Protein AF-A0A960XKV2-F1 (afdb_monomer)

Foldseek 3Di:
DDWDDFFQDKDFKDKDKDFDAAQKDFPDKDFDWAFDDKFDWPPDPDPDVVVVVVVVVVVLVVLQVQLVVLQVVLVVCLQVQVLVSSLVSLVSSLLSCPVPVVSNVVSVVVNLVSQLLVQLLVVLLVVCVVVPVPVVVVDPLSVVVVVCVVVVHTDHPVSSVVSLVVDDPVRNVVSSVVSSVVSVVVVVVDDDDDPPDDPDPRHTMITMIIDRIDPDGRDMGDMDTDIDGDPDPPVVVVVVVVVVVVVVVVVVVPPDDDDD

pLDDT: mean 77.57, std 14.48, range [43.38, 97.75]

Solvent-accessible surface area (backbone atoms only — not comparable to full-atom values): 14595 Å² total; per-residue (Å²): 116,48,79,53,81,63,42,90,52,67,46,65,67,46,72,47,81,45,66,38,54,73,62,45,40,83,73,49,74,51,68,70,55,44,82,74,47,75,49,72,63,51,74,85,66,70,96,42,68,62,63,50,51,53,49,52,51,51,50,53,53,50,34,44,52,52,15,51,52,26,37,53,50,14,54,52,24,41,77,71,12,36,44,65,62,16,51,54,27,21,50,50,14,29,67,46,18,75,89,39,69,71,62,20,50,52,30,45,51,55,42,48,53,52,49,28,52,53,36,36,54,53,51,51,54,54,48,37,57,73,70,45,55,71,74,35,72,75,37,75,76,53,56,62,43,54,62,25,60,82,64,72,49,62,57,40,66,67,57,56,47,56,57,57,68,72,43,53,75,68,55,46,58,51,44,48,54,50,18,46,51,51,45,53,54,51,58,73,66,52,83,78,83,74,81,85,72,82,84,68,82,89,52,30,22,40,38,35,30,38,37,69,69,42,75,63,58,56,47,83,41,37,42,37,72,42,69,42,71,59,75,71,76,51,70,68,57,56,49,51,52,52,51,52,53,48,51,53,53,50,51,63,72,66,51,80,76,83,81,129

Sequence (260 aa):
DLHGPRLDLPLQQITWKVYLDPKWELADWSGTMQLQDQGAAVQVQQVDVQAYLDNEQSQLRSKSAVARQNFEFGNSLILKGDVQNARRFLQNAYQLSQHDDAFNEDARVQLKNLKTEQALIGLNVNRGLAQGGQAVAQQPAQVELQQVIDNNANYTREQARAINESLSAEDQASLGRLAERIVEQQDAAVANPTAIRATIPEQGRVLTFTRSLQVDKMSDLSITLEATAVSASSWGMRFATVIALFIVALAFTLLPRPRD

Secondary structure (DSSP, 8-state):
-EEPPP-SS-EEEEEEEEEE-TTEEEEEEEESSEEEEE----------HHHHHHHHHHHHHHHHHHHHHHHHHHHHHHHTT-HHHHHHHHHHHHHHTTT-HHHHHHHHHHHHHHHHHHHHHHHHHHHHHHT-TTTGGG-HHHHHHHHHHHTT----HHHHHHHHHTS-HHHHHHHHHHHHHHHHHHHHHS-------------SEEEEEEEEEE-STT---EEEEEEEE-----HHHHHHHHHHHHHHHHHHHHSPPP--

Nearest PDB structures (foldseek):
  9dm1-assembly1_S  TM=3.375E-01  e=2.034E-01  Mycolicibacterium smegmatis MC2 155
  8tn1-assembly1_B  TM=2.976E-01  e=1.046E+00  synthetic construct
  8ugj-assembly1_4C  TM=3.047E-01  e=4.183E+00  Sus scrofa
  4u0u-assembly1_A  TM=3.129E-01  e=8.909E+00  Homo sapiens

Structure (mmCIF, N/CA/C/O backbone):
data_AF-A0A960XKV2-F1
#
_entry.id   AF-A0A960XKV2-F1
#
loop_
_atom_site.group_PDB
_atom_site.id
_atom_site.type_symbol
_atom_site.label_atom_id
_atom_site.label_alt_id
_atom_site.label_comp_id
_atom_site.label_asym_id
_atom_site.label_entity_id
_atom_site.label_seq_id
_atom_site.pdbx_PDB_ins_code
_atom_site.Cartn_x
_atom_site.Cartn_y
_atom_site.Cartn_z
_atom_site.occupancy
_atom_site.B_iso_or_equiv
_atom_site.auth_seq_id
_atom_site.auth_comp_id
_atom_site.auth_asym_id
_atom_site.auth_atom_id
_atom_site.pdbx_PDB_model_num
ATOM 1 N N . ASP A 1 1 ? 15.384 -19.820 -23.490 1.00 80.75 1 ASP A N 1
ATOM 2 C CA . ASP A 1 1 ? 14.114 -20.079 -22.785 1.00 80.75 1 ASP A CA 1
ATOM 3 C C . ASP A 1 1 ? 14.001 -19.242 -21.529 1.00 80.75 1 ASP A C 1
ATOM 5 O O . ASP A 1 1 ? 14.979 -19.081 -20.806 1.00 80.75 1 ASP A O 1
ATOM 9 N N . LEU A 1 2 ? 12.824 -18.663 -21.315 1.00 85.19 2 LEU A N 1
ATOM 10 C CA . LEU A 1 2 ? 12.466 -17.840 -20.167 1.00 85.19 2 LEU A CA 1
ATOM 11 C C . LEU A 1 2 ? 11.365 -18.561 -19.393 1.00 85.19 2 LEU A C 1
ATOM 13 O O . LEU A 1 2 ? 10.332 -18.905 -19.968 1.00 85.19 2 LEU A O 1
ATOM 17 N N . HIS A 1 3 ? 11.581 -18.766 -18.095 1.00 86.81 3 HIS A N 1
ATOM 18 C CA . HIS A 1 3 ? 10.645 -19.461 -17.214 1.00 86.81 3 HIS A CA 1
ATOM 19 C C . HIS A 1 3 ? 10.120 -18.524 -16.135 1.00 86.81 3 HIS A C 1
ATOM 21 O O . HIS A 1 3 ? 10.864 -17.738 -15.550 1.00 86.81 3 HIS A O 1
ATOM 27 N N . GLY A 1 4 ? 8.824 -18.627 -15.877 1.00 81.81 4 GLY A N 1
ATOM 28 C CA . GLY A 1 4 ? 8.121 -17.836 -14.887 1.00 81.81 4 GLY A CA 1
ATOM 29 C C . GLY A 1 4 ? 7.963 -18.567 -13.563 1.00 81.81 4 GLY A C 1
ATOM 30 O O . GLY A 1 4 ? 8.178 -19.779 -13.482 1.00 81.81 4 GLY A O 1
ATOM 31 N N . PRO A 1 5 ? 7.537 -17.847 -12.519 1.00 79.19 5 PRO A N 1
ATOM 32 C CA . PRO A 1 5 ? 7.202 -18.465 -11.248 1.00 79.19 5 PRO A CA 1
ATOM 33 C C . PRO A 1 5 ? 5.969 -19.367 -11.387 1.00 79.19 5 PRO A C 1
ATOM 35 O O . PRO A 1 5 ? 4.982 -19.002 -12.029 1.00 79.19 5 PRO A O 1
ATOM 38 N N . ARG A 1 6 ? 6.008 -20.527 -10.725 1.00 81.50 6 ARG A N 1
ATOM 39 C CA . ARG A 1 6 ? 4.836 -21.387 -10.515 1.00 81.50 6 ARG A CA 1
ATOM 40 C C . ARG A 1 6 ? 4.052 -20.858 -9.320 1.00 81.50 6 ARG A C 1
ATOM 42 O O . ARG A 1 6 ? 4.622 -20.685 -8.245 1.00 81.50 6 ARG A O 1
ATOM 49 N N . LEU A 1 7 ? 2.764 -20.590 -9.513 1.00 77.06 7 LEU A N 1
ATOM 50 C CA . LEU A 1 7 ? 1.894 -20.020 -8.485 1.00 77.06 7 LEU A CA 1
ATOM 51 C C . LEU A 1 7 ? 0.722 -20.965 -8.200 1.00 77.06 7 LEU A C 1
ATOM 53 O O . LEU A 1 7 ? 0.114 -21.509 -9.121 1.00 77.06 7 LEU A O 1
ATOM 57 N N . ASP A 1 8 ? 0.387 -21.138 -6.922 1.00 78.25 8 ASP A N 1
ATOM 58 C CA . ASP A 1 8 ? -0.711 -21.999 -6.448 1.00 78.25 8 ASP A CA 1
ATOM 59 C C . ASP A 1 8 ? -2.082 -21.281 -6.463 1.00 78.25 8 ASP A C 1
ATOM 61 O O . ASP A 1 8 ? -2.952 -21.479 -5.614 1.00 78.25 8 ASP A O 1
ATOM 65 N N . LEU A 1 9 ? -2.272 -20.367 -7.418 1.00 78.50 9 LEU A N 1
ATOM 66 C CA . LEU A 1 9 ? -3.458 -19.520 -7.546 1.00 78.50 9 LEU A CA 1
ATOM 67 C C . LEU A 1 9 ? -3.810 -19.356 -9.032 1.00 78.50 9 LEU A C 1
ATOM 69 O O . LEU A 1 9 ? -2.892 -19.219 -9.843 1.00 78.50 9 LEU A O 1
ATOM 73 N N . PRO A 1 10 ? -5.106 -19.338 -9.406 1.00 75.62 10 PRO A N 1
ATOM 74 C CA . PRO A 1 10 ? -5.509 -19.024 -10.772 1.00 75.62 10 PRO A CA 1
ATOM 75 C C . PRO A 1 10 ? -5.144 -17.573 -11.095 1.00 75.62 10 PRO A C 1
ATOM 77 O O . PRO A 1 10 ? -5.390 -16.664 -10.299 1.00 75.62 10 PRO A O 1
ATOM 80 N N . LEU A 1 11 ? -4.562 -17.352 -12.270 1.00 78.75 11 LEU A N 1
ATOM 81 C CA . LEU A 1 11 ? -4.057 -16.048 -12.691 1.00 78.75 11 LEU A CA 1
ATOM 82 C C . LEU A 1 11 ? -4.892 -15.510 -13.849 1.00 78.75 11 LEU A C 1
ATOM 84 O O . LEU A 1 11 ? -5.258 -16.239 -14.771 1.00 78.75 11 LEU A O 1
ATOM 88 N N . GLN A 1 12 ? -5.156 -14.210 -13.822 1.00 78.69 12 GLN A N 1
ATOM 89 C CA . GLN A 1 12 ? -5.834 -13.488 -14.895 1.00 78.69 12 GLN A CA 1
ATOM 90 C C . GLN A 1 12 ? -4.923 -12.370 -15.396 1.00 78.69 12 GLN A C 1
ATOM 92 O O . GLN A 1 12 ? -4.136 -11.828 -14.622 1.00 78.69 12 GLN A O 1
ATOM 97 N N . GLN A 1 13 ? -5.044 -12.028 -16.681 1.00 78.31 13 GLN A N 1
ATOM 98 C CA . GLN A 1 13 ? -4.354 -10.882 -17.293 1.00 78.31 13 GLN A CA 1
ATOM 99 C C . GLN A 1 13 ? -2.827 -10.903 -17.093 1.00 78.31 13 GLN A C 1
ATOM 101 O O . GLN A 1 13 ? -2.201 -9.902 -16.738 1.00 78.31 13 GLN A O 1
ATOM 106 N N . ILE A 1 14 ? -2.205 -12.058 -17.327 1.00 81.81 14 ILE A N 1
ATOM 107 C CA . ILE A 1 14 ? -0.754 -12.203 -17.206 1.00 81.81 14 ILE A CA 1
ATOM 108 C C . ILE A 1 14 ? -0.097 -11.415 -18.340 1.00 81.81 14 ILE A C 1
ATOM 110 O O . ILE A 1 14 ? -0.442 -11.614 -19.504 1.00 81.81 14 ILE A O 1
ATOM 114 N N . THR A 1 15 ? 0.858 -10.549 -17.995 1.00 84.31 15 THR A N 1
ATOM 115 C CA . THR A 1 15 ? 1.641 -9.757 -18.954 1.00 84.31 15 THR A CA 1
ATOM 116 C C . THR A 1 15 ? 3.124 -9.892 -18.655 1.00 84.31 15 THR A C 1
ATOM 118 O O . THR A 1 15 ? 3.552 -9.637 -17.529 1.00 84.31 15 THR A O 1
ATOM 121 N N . TRP A 1 16 ? 3.912 -10.277 -19.656 1.00 85.44 16 TRP A N 1
ATOM 122 C CA . TRP A 1 16 ? 5.369 -10.308 -19.600 1.00 85.44 16 TRP A CA 1
ATOM 123 C C . TRP A 1 16 ? 5.942 -9.304 -20.588 1.00 85.44 16 TRP A C 1
ATOM 125 O O . TRP A 1 16 ? 5.563 -9.279 -21.757 1.00 85.44 16 TRP A O 1
ATOM 135 N N . LYS A 1 17 ? 6.882 -8.492 -20.110 1.00 82.88 17 LYS A N 1
ATOM 136 C CA . LYS A 1 17 ? 7.666 -7.579 -20.938 1.00 82.88 17 LYS A CA 1
ATOM 137 C C . LYS A 1 17 ? 9.073 -8.137 -21.049 1.00 82.88 17 LYS A C 1
ATOM 139 O O . LYS A 1 17 ? 9.773 -8.236 -20.043 1.00 82.88 17 LYS A O 1
ATOM 144 N N . VAL A 1 18 ? 9.461 -8.527 -22.256 1.00 83.50 18 VAL A N 1
ATOM 145 C CA . VAL A 1 18 ? 10.814 -9.001 -22.550 1.00 83.50 18 VAL A CA 1
ATOM 146 C C . VAL A 1 18 ? 11.544 -7.922 -23.333 1.00 83.50 18 VAL A C 1
ATOM 148 O O . VAL A 1 18 ? 11.035 -7.430 -24.335 1.00 83.50 18 VAL A O 1
ATOM 151 N N . TYR A 1 19 ? 12.738 -7.566 -22.875 1.00 79.38 19 TYR A N 1
ATOM 152 C CA . TYR A 1 19 ? 13.580 -6.561 -23.511 1.00 79.38 19 TYR A CA 1
ATOM 153 C C . TYR A 1 19 ? 14.633 -7.262 -24.372 1.00 79.38 19 TYR A C 1
ATOM 155 O O . TYR A 1 19 ? 15.429 -8.051 -23.861 1.00 79.38 19 TYR A O 1
ATOM 163 N N . LEU A 1 20 ? 14.609 -7.008 -25.681 1.00 80.31 20 LEU A N 1
ATOM 164 C CA . LEU A 1 20 ? 15.553 -7.558 -26.650 1.00 80.31 20 LEU A CA 1
ATOM 165 C C . LEU A 1 20 ? 16.533 -6.470 -27.103 1.00 80.31 20 LEU A C 1
ATOM 167 O O . LEU A 1 20 ? 16.120 -5.404 -27.551 1.00 80.31 20 LEU A O 1
ATOM 171 N N . ASP A 1 21 ? 17.835 -6.735 -27.013 1.00 76.38 21 ASP A N 1
ATOM 172 C CA . ASP A 1 21 ? 18.873 -5.795 -27.460 1.00 76.38 21 ASP A CA 1
ATOM 173 C C . ASP A 1 21 ? 18.682 -5.441 -28.957 1.00 76.38 21 ASP A C 1
ATOM 175 O O . ASP A 1 21 ? 18.426 -6.348 -29.753 1.00 76.38 21 ASP A O 1
ATOM 179 N N . PRO A 1 22 ? 18.819 -4.159 -29.366 1.00 72.81 22 PRO A N 1
ATOM 180 C CA . PRO A 1 22 ? 18.588 -3.714 -30.745 1.00 72.81 22 PRO A CA 1
ATOM 181 C C . PRO A 1 22 ? 19.390 -4.445 -31.829 1.00 72.81 22 PRO A C 1
ATOM 183 O O . PRO A 1 22 ? 19.030 -4.370 -33.001 1.00 72.81 22 PRO A O 1
ATOM 186 N N . LYS A 1 23 ? 20.490 -5.123 -31.475 1.00 76.94 23 LYS A N 1
ATOM 187 C CA . LYS A 1 23 ? 21.270 -5.934 -32.425 1.00 76.94 23 LYS A CA 1
ATOM 188 C C . LYS A 1 23 ? 20.569 -7.232 -32.843 1.00 76.94 23 LYS A C 1
ATOM 190 O O . LYS A 1 23 ? 21.033 -7.890 -33.773 1.00 76.94 23 LYS A O 1
ATOM 195 N N . TRP A 1 24 ? 19.483 -7.598 -32.168 1.00 80.81 24 TRP A N 1
ATOM 196 C CA . TRP A 1 24 ? 18.706 -8.802 -32.420 1.00 80.81 24 TRP A CA 1
ATOM 197 C C . TRP A 1 24 ? 17.274 -8.457 -32.829 1.00 80.81 24 TRP A C 1
ATOM 199 O O . TRP A 1 24 ? 16.648 -7.547 -32.288 1.00 80.81 24 TRP A O 1
ATOM 209 N N . GLU A 1 25 ? 16.737 -9.236 -33.756 1.00 82.44 25 GLU A N 1
ATOM 210 C CA . GLU A 1 25 ? 15.338 -9.213 -34.157 1.00 82.44 25 GLU A CA 1
ATOM 211 C C . GLU A 1 25 ? 14.693 -10.559 -33.831 1.00 82.44 25 GLU A C 1
ATOM 213 O O . GLU A 1 25 ? 15.330 -11.607 -33.951 1.00 82.44 25 GLU A O 1
ATOM 218 N N . LEU A 1 26 ? 13.440 -10.523 -33.371 1.00 85.12 26 LEU A N 1
ATOM 219 C CA . LEU A 1 26 ? 12.672 -11.729 -33.085 1.00 85.12 26 LEU A CA 1
ATOM 220 C C . LEU A 1 26 ? 12.350 -12.436 -34.406 1.00 85.12 26 LEU A C 1
ATOM 222 O O . LEU A 1 26 ? 11.642 -11.872 -35.237 1.00 85.12 26 LEU A O 1
ATOM 226 N N . ALA A 1 27 ? 12.856 -13.654 -34.572 1.00 85.81 27 ALA A N 1
ATOM 227 C CA . ALA A 1 27 ? 12.576 -14.498 -35.726 1.00 85.81 27 ALA A CA 1
ATOM 228 C C . ALA A 1 27 ? 11.344 -15.373 -35.480 1.00 85.81 27 ALA A C 1
ATOM 230 O O . ALA A 1 27 ? 10.437 -15.395 -36.309 1.00 85.81 27 ALA A O 1
ATOM 231 N N . ASP A 1 28 ? 11.295 -16.043 -34.327 1.00 86.19 28 ASP A N 1
ATOM 232 C CA . ASP A 1 28 ? 10.165 -16.883 -33.934 1.00 86.19 28 ASP A CA 1
ATOM 233 C C . ASP A 1 28 ? 9.990 -16.923 -32.408 1.00 86.19 28 ASP A C 1
ATOM 235 O O . ASP A 1 28 ? 10.892 -16.565 -31.639 1.00 86.19 28 ASP A O 1
ATOM 239 N N . TRP A 1 29 ? 8.809 -17.341 -31.956 1.00 88.06 29 TRP A N 1
ATOM 240 C CA . TRP A 1 29 ? 8.517 -17.564 -30.546 1.00 88.06 29 TRP A CA 1
ATOM 241 C C . TRP A 1 29 ? 7.637 -18.801 -30.344 1.00 88.06 29 TRP A C 1
ATOM 243 O O . TRP A 1 29 ? 6.748 -19.106 -31.133 1.00 88.06 29 TRP A O 1
ATOM 253 N N . SER A 1 30 ? 7.838 -19.491 -29.224 1.00 86.06 30 SER A N 1
ATOM 254 C CA . SER A 1 30 ? 6.962 -20.582 -28.789 1.00 86.06 30 SER A CA 1
ATOM 255 C C . SER A 1 30 ? 6.785 -20.580 -27.270 1.00 86.06 30 SER A C 1
ATOM 257 O O . SER A 1 30 ? 7.490 -19.871 -26.549 1.00 86.06 30 SER A O 1
ATOM 259 N N . GLY A 1 31 ? 5.803 -21.327 -26.762 1.00 86.50 31 GLY A N 1
ATOM 260 C CA . GLY A 1 31 ? 5.540 -21.440 -25.326 1.00 86.50 31 GLY A CA 1
ATOM 261 C C . GLY A 1 31 ? 4.076 -21.222 -24.963 1.00 86.50 31 GLY A C 1
ATOM 262 O O . GLY A 1 31 ? 3.173 -21.504 -25.748 1.00 86.50 31 GLY A O 1
ATOM 263 N N . THR A 1 32 ? 3.836 -20.750 -23.740 1.00 84.12 32 THR A N 1
ATOM 264 C CA . THR A 1 32 ? 2.495 -20.718 -23.133 1.00 84.12 32 THR A CA 1
ATOM 265 C C . THR A 1 32 ? 1.846 -19.331 -23.095 1.00 84.12 32 THR A C 1
ATOM 267 O O . THR A 1 32 ? 0.784 -19.166 -22.488 1.00 84.12 32 THR A O 1
ATOM 270 N N . MET A 1 33 ? 2.456 -18.334 -23.741 1.00 85.31 33 MET A N 1
ATOM 271 C CA . MET A 1 33 ? 1.972 -16.949 -23.823 1.00 85.31 33 MET A CA 1
ATOM 272 C C . MET A 1 33 ? 1.934 -16.461 -25.266 1.00 85.31 33 MET A C 1
ATOM 274 O O . MET A 1 33 ? 2.709 -16.934 -26.081 1.00 85.31 33 MET A O 1
ATOM 278 N N . GLN A 1 34 ? 1.052 -15.511 -25.577 1.00 85.81 34 GLN A N 1
ATOM 279 C CA . GLN A 1 34 ? 0.885 -14.974 -26.928 1.00 85.81 34 GLN A CA 1
ATOM 280 C C . GLN A 1 34 ? 1.573 -13.619 -27.066 1.00 85.81 34 GLN A C 1
ATOM 282 O O . GLN A 1 34 ? 1.457 -12.777 -26.179 1.00 85.81 34 GLN A O 1
ATOM 287 N N . LEU A 1 35 ? 2.265 -13.388 -28.181 1.00 85.69 35 LEU A N 1
ATOM 288 C CA . LEU A 1 35 ? 2.839 -12.079 -28.488 1.00 85.69 35 LEU A CA 1
ATOM 289 C C . LEU A 1 35 ? 1.728 -11.102 -28.895 1.00 85.69 35 LEU A C 1
ATOM 291 O O . LEU A 1 35 ? 1.036 -11.330 -29.884 1.00 85.69 35 LEU A O 1
ATOM 295 N N . GLN A 1 36 ? 1.568 -10.018 -28.138 1.00 82.88 36 GLN A N 1
ATOM 296 C CA . GLN A 1 36 ? 0.544 -9.003 -28.388 1.00 82.88 36 GLN A CA 1
ATOM 297 C C . GLN A 1 36 ? 1.102 -7.777 -29.108 1.00 82.88 36 GLN A C 1
ATOM 299 O O . GLN A 1 36 ? 0.443 -7.240 -29.994 1.00 82.88 36 GLN A O 1
ATOM 304 N N . ASP A 1 37 ? 2.292 -7.323 -28.716 1.00 76.56 37 ASP A N 1
ATOM 305 C CA . ASP A 1 37 ? 2.896 -6.119 -29.278 1.00 76.56 37 ASP A CA 1
ATOM 306 C C . ASP A 1 37 ? 4.416 -6.256 -29.376 1.00 76.56 37 ASP A C 1
ATOM 308 O O . ASP A 1 37 ? 5.074 -6.811 -28.487 1.00 76.56 37 ASP A O 1
ATOM 312 N N . GLN A 1 38 ? 4.961 -5.722 -30.464 1.00 71.44 38 GLN A N 1
ATOM 313 C CA . GLN A 1 38 ? 6.388 -5.548 -30.661 1.00 71.44 38 GLN A CA 1
ATOM 314 C C . GLN A 1 38 ? 6.668 -4.048 -30.720 1.00 71.44 38 GLN A C 1
ATOM 316 O O . GLN A 1 38 ? 6.562 -3.426 -31.779 1.00 71.44 38 GLN A O 1
ATOM 321 N N . GLY A 1 39 ? 7.065 -3.474 -29.586 1.00 62.56 39 GLY A N 1
ATOM 322 C CA . GLY A 1 39 ? 7.392 -2.057 -29.501 1.00 62.56 39 GLY A CA 1
ATOM 323 C C . GLY A 1 39 ? 8.486 -1.666 -30.498 1.00 62.56 39 GLY A C 1
ATOM 324 O O . GLY A 1 39 ? 9.308 -2.492 -30.914 1.00 62.56 39 GLY A O 1
ATOM 325 N N . ALA A 1 40 ? 8.510 -0.391 -30.889 1.00 57.91 40 ALA A N 1
ATOM 326 C CA . ALA A 1 40 ? 9.633 0.161 -31.637 1.00 57.91 40 ALA A CA 1
ATOM 327 C C . ALA A 1 40 ? 10.918 0.024 -30.805 1.00 57.91 40 ALA A C 1
ATOM 329 O O . ALA A 1 40 ? 10.890 0.158 -29.580 1.00 57.91 40 ALA A O 1
ATOM 330 N N . ALA A 1 41 ? 12.047 -0.253 -31.462 1.00 55.75 41 ALA A N 1
ATOM 331 C CA . ALA A 1 41 ? 13.337 -0.241 -30.788 1.00 55.75 41 ALA A CA 1
ATOM 332 C C . ALA A 1 41 ? 13.584 1.172 -30.241 1.00 55.75 41 ALA A C 1
ATOM 334 O O . ALA A 1 41 ? 13.789 2.113 -31.010 1.00 55.75 41 ALA A O 1
ATOM 335 N N . VAL A 1 42 ? 13.544 1.329 -28.917 1.00 54.38 42 VAL A N 1
ATOM 336 C CA . VAL A 1 42 ? 13.979 2.568 -28.276 1.00 54.38 42 VAL A CA 1
ATOM 337 C C . VAL A 1 42 ? 15.485 2.627 -28.494 1.00 54.38 42 VAL A C 1
ATOM 339 O O . VAL A 1 42 ? 16.222 1.761 -28.015 1.00 54.38 42 VAL A O 1
ATOM 342 N N . GLN A 1 43 ? 15.941 3.584 -29.309 1.00 50.38 43 GLN A N 1
ATOM 343 C CA . GLN A 1 43 ? 17.370 3.781 -29.512 1.00 50.38 43 GLN A CA 1
ATOM 344 C C . GLN A 1 43 ? 18.024 4.012 -28.156 1.00 50.38 43 GLN A C 1
ATOM 346 O O . GLN A 1 43 ? 17.538 4.806 -27.354 1.00 50.38 43 GLN A O 1
ATOM 351 N N . VAL A 1 44 ? 19.124 3.294 -27.933 1.00 46.44 44 VAL A N 1
ATOM 352 C CA . VAL A 1 44 ? 19.966 3.397 -26.745 1.00 46.44 44 VAL A CA 1
ATOM 353 C C . VAL A 1 44 ? 20.491 4.828 -26.655 1.00 46.44 44 VAL A C 1
ATOM 355 O O . VAL A 1 44 ? 21.552 5.156 -27.178 1.00 46.44 44 VAL A O 1
ATOM 358 N N . GLN A 1 45 ? 19.743 5.697 -25.986 1.00 48.00 45 GLN A N 1
ATOM 359 C CA . GLN A 1 45 ? 20.372 6.731 -25.191 1.00 48.00 45 GLN A CA 1
ATOM 360 C C . GLN A 1 45 ? 21.031 5.970 -24.046 1.00 48.00 45 GLN A C 1
ATOM 362 O O . GLN A 1 45 ? 20.460 5.013 -23.517 1.00 48.00 45 GLN A O 1
ATOM 367 N N . GLN A 1 46 ? 22.293 6.289 -23.772 1.00 53.00 46 GLN A N 1
ATOM 368 C CA . GLN A 1 46 ? 23.055 5.697 -22.676 1.00 53.00 46 GLN A CA 1
ATOM 369 C C . GLN A 1 46 ? 22.185 5.625 -21.418 1.00 53.00 46 GLN A C 1
ATOM 371 O O . GLN A 1 46 ? 21.258 6.419 -21.299 1.00 53.00 46 GLN A O 1
ATOM 376 N N . VAL A 1 47 ? 22.462 4.688 -20.502 1.00 57.53 47 VAL A N 1
ATOM 377 C CA . VAL A 1 47 ? 21.818 4.678 -19.177 1.00 57.53 47 VAL A CA 1
ATOM 378 C C . VAL A 1 47 ? 22.054 6.044 -18.545 1.00 57.53 47 VAL A C 1
ATOM 380 O O . VAL A 1 47 ? 23.103 6.302 -17.961 1.00 57.53 47 VAL A O 1
ATOM 383 N N . ASP A 1 48 ? 21.106 6.940 -18.768 1.00 68.94 48 ASP A N 1
ATOM 384 C CA . ASP A 1 48 ? 21.174 8.309 -18.335 1.00 68.94 48 ASP A CA 1
ATOM 385 C C . ASP A 1 48 ? 20.646 8.277 -16.918 1.00 68.94 48 ASP A C 1
ATOM 387 O O . ASP A 1 48 ? 19.490 7.919 -16.664 1.00 68.94 48 ASP A O 1
ATOM 391 N N . VAL A 1 49 ? 21.538 8.585 -15.982 1.00 72.19 49 VAL A N 1
ATOM 392 C CA . VAL A 1 49 ? 21.196 8.686 -14.567 1.00 72.19 49 VAL A CA 1
ATOM 393 C C . VAL A 1 49 ? 19.999 9.620 -14.405 1.00 72.19 49 VAL A C 1
ATOM 395 O O . VAL A 1 49 ? 19.131 9.340 -13.584 1.00 72.19 49 VAL A O 1
ATOM 398 N N . GLN A 1 50 ? 19.887 10.662 -15.235 1.00 78.69 50 GLN A N 1
ATOM 399 C CA . GLN A 1 50 ? 18.750 11.569 -15.208 1.00 78.69 50 GLN A CA 1
ATOM 400 C C . GLN A 1 50 ? 17.446 10.875 -15.618 1.00 78.69 50 GLN A C 1
ATOM 402 O O . GLN A 1 50 ? 16.471 10.944 -14.876 1.00 78.69 50 GLN A O 1
ATOM 407 N N . ALA A 1 51 ? 17.434 10.130 -16.727 1.00 75.00 51 ALA A N 1
ATOM 408 C CA . ALA A 1 51 ? 16.255 9.376 -17.159 1.00 75.00 51 ALA A CA 1
ATOM 409 C C . ALA A 1 51 ? 15.819 8.324 -16.121 1.00 75.00 51 ALA A C 1
ATOM 411 O O . ALA A 1 51 ? 14.623 8.108 -15.912 1.00 75.00 51 ALA A O 1
ATOM 412 N N . TYR A 1 52 ? 16.778 7.692 -15.436 1.00 73.81 52 TYR A N 1
ATOM 413 C CA . TYR A 1 52 ? 16.493 6.789 -14.321 1.00 73.81 52 TYR A CA 1
ATOM 414 C C . TYR A 1 52 ? 15.848 7.524 -13.138 1.00 73.81 52 TYR A C 1
ATOM 416 O O . TYR A 1 52 ? 14.812 7.085 -12.639 1.00 73.81 52 TYR A O 1
ATOM 424 N N . LEU A 1 53 ? 16.430 8.646 -12.706 1.00 83.31 53 LEU A N 1
ATOM 425 C CA . LEU A 1 53 ? 15.908 9.447 -11.596 1.00 83.31 53 LEU A CA 1
ATOM 426 C C . LEU A 1 53 ? 14.513 9.999 -11.904 1.00 83.31 53 LEU A C 1
ATOM 428 O O . LEU A 1 53 ? 13.640 9.967 -11.038 1.00 83.31 53 LEU A O 1
ATOM 432 N N . ASP A 1 5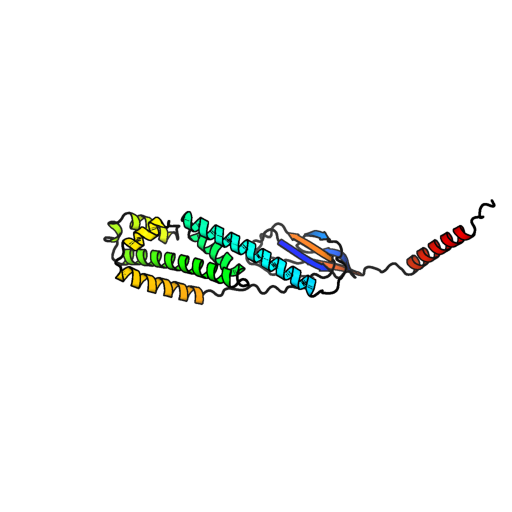4 ? 14.277 10.444 -13.137 1.00 84.75 54 ASP A N 1
ATOM 433 C CA . ASP A 1 54 ? 12.980 10.951 -13.582 1.00 84.75 54 ASP A CA 1
ATOM 434 C C . ASP A 1 54 ? 11.918 9.841 -13.579 1.00 84.75 54 ASP A C 1
ATOM 436 O O . ASP A 1 54 ? 10.784 10.056 -13.129 1.00 84.75 54 ASP A O 1
ATOM 440 N N . ASN A 1 55 ? 12.287 8.635 -14.032 1.00 81.75 55 ASN A N 1
ATOM 441 C CA . ASN A 1 55 ? 11.420 7.461 -13.982 1.00 81.75 55 ASN A CA 1
ATOM 442 C C . ASN A 1 55 ? 11.100 7.082 -12.530 1.00 81.75 55 ASN A C 1
ATOM 444 O O . ASN A 1 55 ? 9.921 6.989 -12.180 1.00 81.75 55 ASN A O 1
ATOM 448 N N . GLU A 1 56 ? 12.106 6.960 -11.664 1.00 84.25 56 GLU A N 1
ATOM 449 C CA . GLU A 1 56 ? 11.897 6.642 -10.250 1.00 84.25 56 GLU A CA 1
ATOM 450 C C . GLU A 1 56 ? 10.991 7.688 -9.590 1.00 84.25 56 GLU A C 1
ATOM 452 O O . GLU A 1 56 ? 9.991 7.348 -8.959 1.00 84.25 56 GLU A O 1
ATOM 457 N N . GLN A 1 57 ? 11.239 8.976 -9.833 1.00 87.44 57 GLN A N 1
ATOM 458 C CA . GLN A 1 57 ? 10.393 10.045 -9.313 1.00 87.44 57 GLN A CA 1
ATOM 459 C C . GLN A 1 57 ? 8.952 9.947 -9.837 1.00 87.44 57 GLN A C 1
ATOM 461 O O . GLN A 1 57 ? 8.001 10.192 -9.091 1.00 87.44 57 GLN A O 1
ATOM 466 N N . SER A 1 58 ? 8.753 9.574 -11.105 1.00 87.81 58 SER A N 1
ATOM 467 C CA . SER A 1 58 ? 7.417 9.336 -11.661 1.00 87.81 58 SER A CA 1
ATOM 468 C C . SER A 1 58 ? 6.700 8.167 -10.972 1.00 87.81 58 SER A C 1
ATOM 470 O O . SER A 1 58 ? 5.516 8.286 -10.642 1.00 87.81 58 SER A O 1
ATOM 472 N N . GLN A 1 59 ? 7.419 7.086 -10.663 1.00 87.06 59 GLN A N 1
ATOM 473 C CA . GLN A 1 59 ? 6.879 5.934 -9.946 1.00 87.06 59 GLN A CA 1
ATOM 474 C C . GLN A 1 59 ? 6.529 6.283 -8.500 1.00 87.06 59 GLN A C 1
ATOM 476 O O . GLN A 1 59 ? 5.443 5.932 -8.039 1.00 87.06 59 GLN A O 1
ATOM 481 N N . LEU A 1 60 ? 7.395 7.015 -7.796 1.00 89.06 60 LEU A N 1
ATOM 482 C CA . LEU A 1 60 ? 7.121 7.491 -6.438 1.00 89.06 60 LEU A CA 1
ATOM 483 C C . LEU A 1 60 ? 5.889 8.404 -6.409 1.00 89.06 60 LEU A C 1
ATOM 485 O O . LEU A 1 60 ? 5.019 8.229 -5.556 1.00 89.06 60 LEU A O 1
ATOM 489 N N . ARG A 1 61 ? 5.744 9.309 -7.388 1.00 90.75 61 ARG A N 1
ATOM 490 C CA . ARG A 1 61 ? 4.536 10.141 -7.536 1.00 90.75 61 ARG A CA 1
ATOM 491 C C . ARG A 1 61 ? 3.278 9.297 -7.738 1.00 90.75 61 ARG A C 1
ATOM 493 O O . ARG A 1 61 ? 2.261 9.570 -7.100 1.00 90.75 61 ARG A O 1
ATOM 500 N N . SER A 1 62 ? 3.345 8.271 -8.587 1.00 91.00 62 SER A N 1
ATOM 501 C CA . SER A 1 62 ? 2.231 7.341 -8.808 1.00 91.00 62 SER A CA 1
ATOM 502 C C . SER A 1 62 ? 1.865 6.585 -7.526 1.00 91.00 62 SER A C 1
ATOM 504 O O . SER A 1 62 ? 0.696 6.577 -7.138 1.00 91.00 62 SER A O 1
ATOM 506 N N . LYS A 1 63 ? 2.855 6.042 -6.803 1.00 90.19 63 LYS A N 1
ATOM 507 C CA . LYS A 1 63 ? 2.641 5.381 -5.505 1.00 90.19 63 LYS A CA 1
ATOM 508 C C . LYS A 1 63 ? 2.000 6.323 -4.493 1.00 90.19 63 LYS A C 1
ATOM 510 O O . LYS A 1 63 ? 1.008 5.942 -3.881 1.00 90.19 63 LYS A O 1
ATOM 515 N N . SER A 1 64 ? 2.496 7.556 -4.362 1.00 93.38 64 SER A N 1
ATOM 516 C CA . SER A 1 64 ? 1.894 8.563 -3.479 1.00 93.38 64 SER A CA 1
ATOM 517 C C . SER A 1 64 ? 0.443 8.868 -3.856 1.00 93.38 64 SER A C 1
ATOM 519 O O . SER A 1 64 ? -0.394 9.006 -2.970 1.00 93.38 64 SER A O 1
ATOM 521 N N . ALA A 1 65 ? 0.115 8.962 -5.148 1.00 95.06 65 ALA A N 1
ATOM 522 C CA . ALA A 1 65 ? -1.258 9.206 -5.588 1.00 95.06 65 ALA A CA 1
ATOM 523 C C . ALA A 1 65 ? -2.197 8.053 -5.193 1.00 95.06 65 ALA A C 1
ATOM 525 O O . ALA A 1 65 ? -3.252 8.293 -4.607 1.00 95.06 65 ALA A O 1
ATOM 526 N N . VAL A 1 66 ? -1.782 6.806 -5.437 1.00 94.81 66 VAL A N 1
ATOM 527 C CA . VAL A 1 66 ? -2.5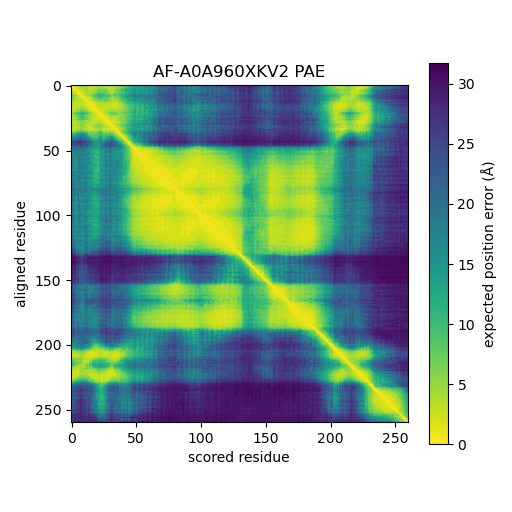50 5.613 -5.044 1.00 94.81 66 VAL A CA 1
ATOM 528 C C . VAL A 1 66 ? -2.651 5.497 -3.519 1.00 94.81 66 VAL A C 1
ATOM 530 O O . VAL A 1 66 ? -3.706 5.152 -2.991 1.00 94.81 66 VAL A O 1
ATOM 533 N N . ALA A 1 67 ? -1.585 5.822 -2.785 1.00 96.00 67 ALA A N 1
ATOM 534 C CA . ALA A 1 67 ? -1.580 5.797 -1.327 1.00 96.00 67 ALA A CA 1
ATOM 535 C C . ALA A 1 67 ? -2.578 6.809 -0.736 1.00 96.00 67 ALA A C 1
ATOM 537 O O . ALA A 1 67 ? -3.365 6.442 0.136 1.00 96.00 67 ALA A O 1
ATOM 538 N N . ARG A 1 68 ? -2.617 8.045 -1.257 1.00 97.25 68 ARG A N 1
ATOM 539 C CA . ARG A 1 68 ? -3.606 9.066 -0.859 1.00 97.25 68 ARG A CA 1
ATOM 540 C C . ARG A 1 68 ? -5.031 8.633 -1.168 1.00 97.25 68 ARG A C 1
ATOM 542 O O . ARG A 1 68 ? -5.887 8.710 -0.295 1.00 97.25 68 ARG A O 1
ATOM 549 N N . GLN A 1 69 ? -5.265 8.092 -2.361 1.00 97.06 69 GLN A N 1
ATOM 550 C CA . GLN A 1 69 ? -6.575 7.568 -2.739 1.00 97.06 69 GLN A CA 1
ATOM 551 C C . GLN A 1 69 ? -7.041 6.457 -1.783 1.00 97.06 69 GLN A C 1
ATOM 553 O O . GLN A 1 69 ? -8.176 6.475 -1.313 1.00 97.06 69 GLN A O 1
ATOM 558 N N . ASN A 1 70 ? -6.165 5.504 -1.457 1.00 96.62 70 ASN A N 1
ATOM 559 C CA . ASN A 1 70 ? -6.470 4.446 -0.495 1.00 96.62 70 ASN A CA 1
ATOM 560 C C . ASN A 1 70 ? -6.748 5.009 0.906 1.00 96.62 70 ASN A C 1
ATOM 562 O O . ASN A 1 70 ? -7.670 4.551 1.576 1.00 96.62 70 ASN A O 1
ATOM 566 N N . PHE A 1 71 ? -5.990 6.013 1.345 1.00 97.69 71 PHE A N 1
ATOM 567 C CA . PHE A 1 71 ? -6.205 6.663 2.634 1.00 97.69 71 PHE A CA 1
ATOM 568 C C . PHE A 1 71 ? -7.571 7.359 2.706 1.00 97.69 71 PHE A C 1
ATOM 570 O O . PHE A 1 71 ? -8.334 7.137 3.647 1.00 97.69 71 PHE A O 1
ATOM 577 N N . GLU A 1 72 ? -7.925 8.133 1.680 1.00 97.75 72 GLU A N 1
ATOM 578 C CA . GLU A 1 72 ? -9.228 8.796 1.566 1.00 97.75 72 GLU A CA 1
ATOM 579 C C . GLU A 1 72 ? -10.380 7.789 1.504 1.00 97.75 72 GLU A C 1
ATOM 581 O O . GLU A 1 72 ? -11.363 7.927 2.238 1.00 97.75 72 GLU A O 1
ATOM 586 N N . PHE A 1 73 ? -10.252 6.734 0.690 1.00 97.19 73 PHE A N 1
ATOM 587 C CA . PHE A 1 73 ? -11.252 5.670 0.637 1.00 97.19 73 PHE A CA 1
ATOM 588 C C . PHE A 1 73 ? -11.406 4.981 1.986 1.00 97.19 73 PHE A C 1
ATOM 590 O O . PHE A 1 73 ? -12.536 4.817 2.447 1.00 97.19 73 PHE A O 1
ATOM 597 N N . GLY A 1 74 ? -10.297 4.649 2.649 1.00 95.94 74 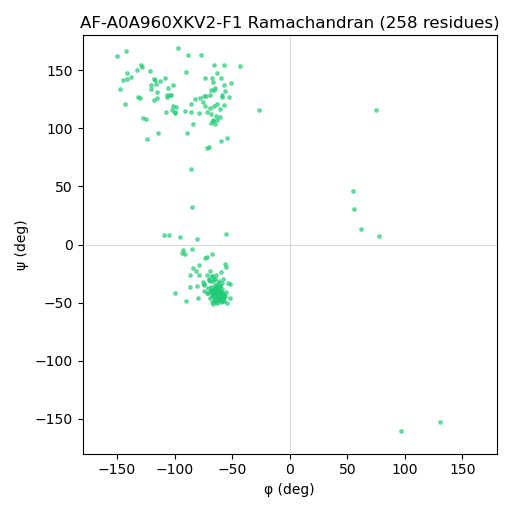GLY A N 1
ATOM 598 C CA . GLY A 1 74 ? -10.294 4.083 3.992 1.00 95.94 74 GLY A CA 1
AT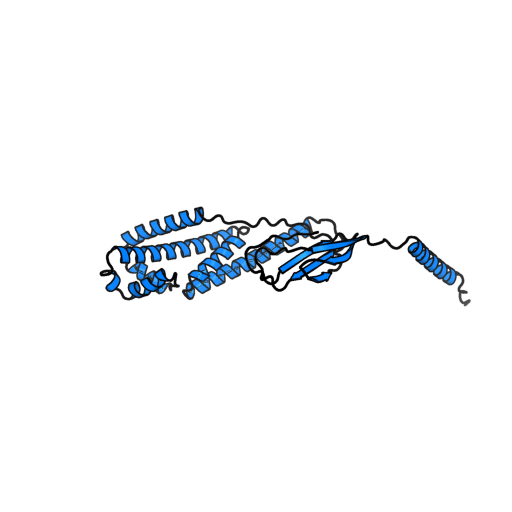OM 599 C C . GLY A 1 74 ? -11.066 4.957 4.978 1.00 95.94 74 GLY A C 1
ATOM 600 O O . GLY A 1 74 ? -11.996 4.480 5.625 1.00 95.94 74 GLY A O 1
ATOM 601 N N . ASN A 1 75 ? -10.776 6.258 5.014 1.00 95.56 75 ASN A N 1
ATOM 602 C CA . ASN A 1 75 ? -11.489 7.208 5.868 1.00 95.56 75 ASN A CA 1
ATOM 603 C C . ASN A 1 75 ? -12.982 7.309 5.527 1.00 95.56 75 ASN A C 1
ATOM 605 O O . ASN A 1 75 ? -13.820 7.358 6.429 1.00 95.56 75 ASN A O 1
ATOM 609 N N . SER A 1 76 ? -13.339 7.280 4.241 1.00 95.81 76 SER A N 1
ATOM 610 C CA . SER A 1 76 ? -14.741 7.282 3.810 1.00 95.81 76 SER A CA 1
ATOM 611 C C . SER A 1 76 ? -15.492 6.019 4.246 1.00 95.81 76 SER A C 1
ATOM 613 O O . SER A 1 76 ? -16.670 6.087 4.588 1.00 95.81 76 SER A O 1
ATOM 615 N N . LEU A 1 77 ? -14.813 4.869 4.263 1.00 94.00 77 LEU A N 1
ATOM 616 C CA . LEU A 1 77 ? -15.380 3.596 4.695 1.00 94.00 77 LEU A CA 1
ATOM 617 C C . LEU A 1 77 ? -15.596 3.581 6.208 1.00 94.00 77 LEU A C 1
ATOM 619 O O . LEU A 1 77 ? -16.650 3.131 6.646 1.00 94.00 77 LEU A O 1
ATOM 623 N N . ILE A 1 78 ? -14.688 4.175 6.992 1.00 91.44 78 ILE A N 1
ATOM 624 C CA . ILE A 1 78 ? -14.898 4.373 8.437 1.00 91.44 78 ILE A CA 1
ATOM 625 C C . ILE A 1 78 ? -16.190 5.163 8.689 1.00 91.44 78 ILE A C 1
ATOM 627 O O . ILE A 1 78 ? -16.977 4.788 9.552 1.00 91.44 78 ILE A O 1
ATOM 631 N N . LEU A 1 79 ? -16.440 6.233 7.925 1.00 90.56 79 LEU A N 1
ATOM 632 C CA . LEU A 1 79 ? -17.668 7.031 8.062 1.00 90.56 79 LEU A CA 1
ATOM 633 C C . LEU A 1 79 ? -18.935 6.242 7.707 1.00 90.56 79 LEU A C 1
ATOM 635 O O . LEU A 1 79 ? -19.995 6.505 8.264 1.00 90.56 79 LEU A O 1
ATOM 639 N N . LYS A 1 80 ? -18.827 5.272 6.796 1.00 90.06 80 LYS A N 1
ATOM 640 C CA . LYS A 1 80 ? -19.928 4.384 6.394 1.00 90.06 80 LYS A CA 1
ATOM 641 C C . LYS A 1 80 ? -20.098 3.175 7.323 1.00 90.06 80 LYS A C 1
ATOM 643 O O . LYS A 1 80 ? -21.007 2.382 7.104 1.00 90.06 80 LYS A O 1
ATOM 648 N N . GLY A 1 81 ? -19.220 3.011 8.313 1.00 87.00 81 GLY A N 1
ATOM 649 C CA . GLY A 1 81 ? -19.172 1.842 9.190 1.00 87.00 81 GLY A CA 1
ATOM 650 C C . GLY A 1 81 ? -18.519 0.605 8.567 1.00 87.00 81 GLY A C 1
ATOM 651 O O . GLY A 1 81 ? -18.523 -0.449 9.186 1.00 87.00 81 GLY A O 1
ATOM 652 N N . ASP A 1 82 ? -17.922 0.697 7.373 1.00 87.94 82 ASP A N 1
ATOM 653 C CA . ASP A 1 82 ? -17.229 -0.424 6.720 1.00 87.94 82 ASP A CA 1
ATOM 654 C C . ASP A 1 82 ? -15.766 -0.537 7.180 1.00 87.94 82 ASP A C 1
ATOM 656 O O . ASP A 1 82 ? -14.803 -0.310 6.439 1.00 87.94 82 ASP A O 1
ATOM 660 N N . VAL A 1 83 ? -15.606 -0.843 8.464 1.00 86.31 83 VAL A N 1
ATOM 661 C CA . VAL A 1 83 ? -14.322 -0.831 9.175 1.00 86.31 83 VAL A CA 1
ATOM 662 C C . VAL A 1 83 ? -13.365 -1.914 8.648 1.00 86.31 83 VAL A C 1
ATOM 664 O O . VAL A 1 83 ? -12.146 -1.716 8.630 1.00 86.31 83 VAL A O 1
ATOM 667 N N . GLN A 1 84 ? -13.885 -3.049 8.170 1.00 84.88 84 GLN A N 1
ATOM 668 C CA . GLN A 1 84 ? -13.060 -4.141 7.636 1.00 84.88 84 GLN A CA 1
ATOM 669 C C . GLN A 1 84 ? -12.359 -3.746 6.338 1.00 84.88 84 GLN A C 1
ATOM 671 O O . GLN A 1 84 ? -11.140 -3.916 6.206 1.00 84.88 84 GLN A O 1
ATOM 676 N N . ASN A 1 85 ? -13.109 -3.192 5.381 1.00 88.69 85 ASN A N 1
ATOM 677 C CA . ASN A 1 85 ? -12.510 -2.712 4.144 1.00 88.69 85 ASN A CA 1
ATOM 678 C C . ASN A 1 85 ? -11.642 -1.482 4.416 1.00 88.69 85 ASN A C 1
ATOM 680 O O . ASN A 1 85 ? -10.529 -1.413 3.889 1.00 88.69 85 ASN A O 1
ATOM 684 N N . ALA A 1 86 ? -12.067 -0.580 5.310 1.00 93.19 86 ALA A N 1
ATOM 685 C CA . ALA A 1 86 ? -11.262 0.571 5.712 1.00 93.19 86 ALA A CA 1
ATOM 686 C C . ALA A 1 86 ? -9.850 0.175 6.164 1.00 93.19 86 ALA A C 1
ATOM 688 O O . ALA A 1 86 ? -8.870 0.760 5.703 1.00 93.19 86 ALA A O 1
ATOM 689 N N . ARG A 1 87 ? -9.731 -0.865 7.002 1.00 91.12 87 ARG A N 1
ATOM 690 C CA . ARG A 1 87 ? -8.433 -1.371 7.473 1.00 91.12 87 ARG A CA 1
ATOM 691 C C . ARG A 1 87 ? -7.528 -1.799 6.321 1.00 91.12 87 ARG A C 1
ATOM 693 O O . ARG A 1 87 ? -6.348 -1.464 6.329 1.00 91.12 87 ARG A O 1
ATOM 700 N N . ARG A 1 88 ? -8.064 -2.516 5.328 1.00 91.38 88 ARG A N 1
ATOM 701 C CA . ARG A 1 88 ? -7.295 -2.970 4.154 1.00 91.38 88 ARG A CA 1
ATOM 702 C C . ARG A 1 88 ? -6.781 -1.790 3.334 1.00 91.38 88 ARG A C 1
ATOM 704 O O . ARG A 1 88 ? -5.610 -1.761 2.970 1.00 91.38 88 ARG A O 1
ATOM 711 N N . PHE A 1 89 ? -7.642 -0.809 3.076 1.00 95.00 89 PHE A N 1
ATOM 712 C CA . PHE A 1 89 ? -7.271 0.394 2.333 1.00 95.00 89 PHE A CA 1
ATOM 713 C C . PHE A 1 89 ? -6.211 1.220 3.073 1.00 95.00 89 PHE A C 1
ATOM 715 O O . PHE A 1 89 ? -5.199 1.580 2.478 1.00 95.00 89 PHE A O 1
ATOM 722 N N . LEU A 1 90 ? -6.367 1.435 4.381 1.00 95.50 90 LEU A N 1
ATOM 723 C 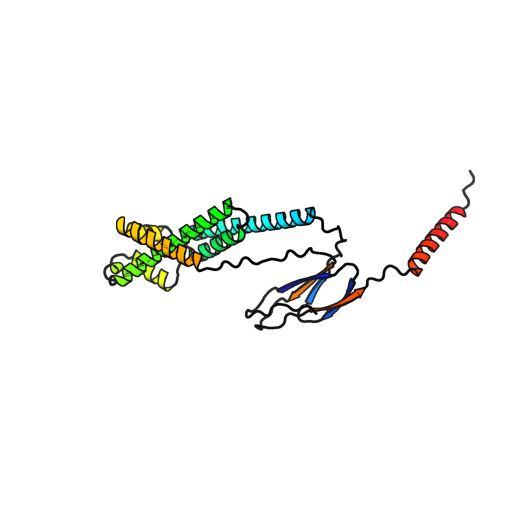CA . LEU A 1 90 ? -5.368 2.136 5.194 1.00 95.50 90 LEU A CA 1
ATOM 724 C C . LEU A 1 90 ? -4.041 1.371 5.292 1.00 95.50 90 LEU A C 1
ATOM 726 O O . LEU A 1 90 ? -2.978 1.983 5.248 1.00 95.50 90 LEU A O 1
ATOM 730 N N . GLN A 1 91 ? -4.079 0.038 5.354 1.00 93.19 91 GLN A N 1
ATOM 731 C CA . GLN A 1 91 ? -2.873 -0.789 5.303 1.00 93.19 91 GLN A CA 1
ATOM 732 C C . GLN A 1 91 ? -2.144 -0.648 3.961 1.00 93.19 91 GLN A C 1
ATOM 734 O O . GLN A 1 91 ? -0.929 -0.462 3.952 1.00 93.19 91 GLN A O 1
ATOM 739 N N . ASN A 1 92 ? -2.869 -0.668 2.840 1.00 93.31 92 ASN A N 1
ATOM 740 C CA . ASN A 1 92 ? -2.283 -0.411 1.523 1.00 93.31 92 ASN A CA 1
ATOM 741 C C . ASN A 1 92 ? -1.702 1.006 1.430 1.00 93.31 92 ASN A C 1
ATOM 743 O O . ASN A 1 92 ? -0.614 1.182 0.888 1.00 93.31 92 ASN A O 1
ATOM 747 N N . ALA A 1 93 ? -2.398 2.011 1.973 1.00 95.31 93 ALA A N 1
ATOM 748 C CA . ALA A 1 93 ? -1.901 3.383 2.024 1.00 95.31 93 ALA A CA 1
ATOM 749 C C . ALA A 1 93 ? -0.572 3.472 2.788 1.00 95.31 93 ALA A C 1
ATOM 751 O O . ALA A 1 93 ? 0.385 4.016 2.248 1.00 95.31 93 ALA A O 1
ATOM 752 N N . TYR A 1 94 ? -0.493 2.868 3.979 1.00 93.62 94 TYR A N 1
ATOM 753 C CA . TYR A 1 94 ? 0.727 2.790 4.788 1.00 93.62 94 TYR A CA 1
ATOM 754 C C . TYR A 1 94 ? 1.874 2.065 4.065 1.00 93.62 94 TYR A C 1
ATOM 756 O O . TYR A 1 94 ? 3.011 2.530 4.062 1.00 93.62 94 TYR A O 1
ATOM 764 N N . GLN A 1 95 ? 1.595 0.945 3.398 1.00 90.94 95 GLN A N 1
ATOM 765 C CA . GLN A 1 95 ? 2.623 0.195 2.670 1.00 90.94 95 GLN A CA 1
ATOM 766 C C . GLN A 1 95 ? 3.146 0.946 1.437 1.00 90.94 95 GLN A C 1
ATOM 768 O O . GLN A 1 95 ? 4.335 0.857 1.129 1.00 90.94 95 GLN A O 1
ATOM 773 N N . LEU A 1 96 ? 2.279 1.677 0.730 1.00 91.50 96 LEU A N 1
ATOM 774 C CA . LEU A 1 96 ? 2.636 2.436 -0.472 1.00 91.50 96 LEU A CA 1
ATOM 775 C C . LEU A 1 96 ? 3.323 3.771 -0.171 1.00 91.50 96 LEU A C 1
ATOM 777 O O . LEU A 1 96 ? 3.939 4.327 -1.077 1.00 91.50 96 LEU A O 1
ATOM 781 N N . SER A 1 97 ? 3.210 4.286 1.054 1.00 93.69 97 SER A N 1
ATOM 782 C CA . SER A 1 97 ? 3.739 5.592 1.450 1.00 93.69 97 SER A CA 1
ATOM 783 C C . SER A 1 97 ? 5.113 5.561 2.110 1.00 93.69 97 SER A C 1
ATOM 785 O O . SER A 1 97 ? 5.573 6.603 2.545 1.00 93.69 97 SER A O 1
ATOM 787 N N . GLN A 1 98 ? 5.796 4.414 2.168 1.00 89.38 98 GLN A N 1
ATOM 788 C CA . GLN A 1 98 ? 7.091 4.269 2.860 1.00 89.38 98 GLN A CA 1
ATOM 789 C C . GLN A 1 98 ? 8.198 5.236 2.394 1.00 89.38 98 GLN A C 1
ATOM 791 O O . GLN A 1 98 ? 9.202 5.376 3.079 1.00 89.38 98 GLN A O 1
ATOM 796 N N . HIS A 1 99 ? 8.052 5.870 1.228 1.00 88.56 99 HIS A N 1
ATOM 797 C CA . HIS A 1 99 ? 8.986 6.871 0.699 1.00 88.56 99 HIS A CA 1
ATOM 798 C C . HIS A 1 99 ? 8.635 8.325 1.062 1.00 88.56 99 HIS A C 1
ATOM 800 O O . HIS A 1 99 ? 9.370 9.231 0.680 1.00 88.56 99 HIS A O 1
ATOM 806 N N . ASP A 1 100 ? 7.501 8.564 1.718 1.00 92.50 100 ASP A N 1
ATOM 807 C CA . ASP A 1 100 ? 6.999 9.880 2.125 1.00 92.50 100 ASP A CA 1
ATOM 808 C C . ASP A 1 100 ? 6.762 9.856 3.639 1.00 92.50 100 ASP A C 1
ATOM 810 O O . ASP A 1 100 ? 5.687 9.469 4.090 1.00 92.50 100 ASP A O 1
ATOM 814 N N . ASP A 1 101 ? 7.780 10.224 4.422 1.00 92.06 101 ASP A N 1
ATOM 815 C CA . ASP A 1 101 ? 7.783 10.066 5.884 1.00 92.06 101 ASP A CA 1
ATOM 816 C C . ASP A 1 101 ? 6.580 10.734 6.566 1.00 92.06 101 ASP A C 1
ATOM 818 O O . ASP A 1 101 ? 5.977 10.160 7.473 1.00 92.06 101 ASP A O 1
ATOM 822 N N . ALA A 1 102 ? 6.197 11.932 6.110 1.00 94.50 102 ALA A N 1
ATOM 823 C CA . ALA A 1 102 ? 5.087 12.678 6.693 1.00 94.50 102 ALA A CA 1
ATOM 824 C C . ALA A 1 102 ? 3.754 11.958 6.449 1.00 94.50 102 ALA A C 1
ATOM 826 O O . ALA A 1 102 ? 3.006 11.679 7.385 1.00 94.50 102 ALA A O 1
ATOM 827 N N . PHE A 1 103 ? 3.480 11.593 5.194 1.00 96.31 103 PHE A N 1
ATOM 828 C CA . PHE A 1 103 ? 2.248 10.884 4.863 1.00 96.31 103 PHE A CA 1
ATOM 829 C C . PHE A 1 103 ? 2.245 9.439 5.395 1.00 96.31 103 PHE A C 1
ATOM 831 O O . PHE A 1 103 ? 1.188 8.890 5.717 1.00 96.31 103 PHE A O 1
ATOM 838 N N . ASN A 1 104 ? 3.414 8.803 5.505 1.00 94.69 104 ASN A N 1
ATOM 839 C CA . ASN A 1 104 ? 3.550 7.485 6.110 1.00 94.69 104 ASN A CA 1
ATOM 840 C C . ASN A 1 104 ? 3.164 7.499 7.583 1.00 94.69 104 ASN A C 1
ATOM 842 O O . ASN A 1 104 ? 2.415 6.620 8.009 1.00 94.69 104 ASN A O 1
ATOM 846 N N . GLU A 1 105 ? 3.616 8.506 8.328 1.00 95.00 105 GLU A N 1
ATOM 847 C CA . GLU A 1 105 ? 3.276 8.656 9.737 1.00 95.00 105 GLU A CA 1
ATOM 848 C C . GLU A 1 105 ? 1.774 8.898 9.928 1.00 95.00 105 GLU A C 1
ATOM 850 O O . GLU A 1 105 ? 1.151 8.221 10.748 1.00 95.00 105 GLU A O 1
ATOM 855 N N . ASP A 1 106 ? 1.156 9.745 9.102 1.00 96.19 106 ASP A N 1
ATOM 856 C CA . ASP A 1 106 ? -0.298 9.954 9.123 1.00 96.19 106 ASP A CA 1
ATOM 857 C C . ASP A 1 106 ? -1.066 8.648 8.850 1.00 96.19 106 ASP A C 1
ATOM 859 O O . ASP A 1 106 ? -1.987 8.277 9.589 1.00 96.19 106 ASP A O 1
ATOM 863 N N . ALA A 1 107 ? -0.669 7.905 7.811 1.00 95.56 107 ALA A N 1
ATOM 864 C CA . ALA A 1 107 ? -1.275 6.622 7.465 1.00 95.56 107 ALA A CA 1
ATOM 865 C C . ALA A 1 107 ? -1.099 5.585 8.585 1.00 95.56 107 ALA A C 1
ATOM 867 O O . ALA A 1 107 ? -2.042 4.855 8.912 1.00 95.56 107 ALA A O 1
ATOM 868 N N . ARG A 1 108 ? 0.085 5.541 9.205 1.00 94.50 108 ARG A N 1
ATOM 869 C CA . ARG A 1 108 ? 0.407 4.654 10.327 1.00 94.50 108 ARG A CA 1
ATOM 870 C C . ARG A 1 108 ? -0.447 4.979 11.546 1.00 94.50 108 ARG A C 1
ATOM 872 O O . ARG A 1 108 ? -1.028 4.066 12.131 1.00 94.50 108 ARG A O 1
ATOM 879 N N . VAL A 1 109 ? -0.553 6.254 11.917 1.00 95.25 109 VAL A N 1
ATOM 880 C CA . VAL A 1 109 ? -1.367 6.713 13.051 1.00 95.25 109 VAL A CA 1
ATOM 881 C C . VAL A 1 109 ? -2.840 6.395 12.811 1.00 95.25 109 VAL A C 1
ATOM 883 O O . VAL A 1 109 ? -3.484 5.805 13.678 1.00 95.25 109 VAL A O 1
ATOM 886 N N . GLN A 1 110 ? -3.372 6.696 11.624 1.00 95.44 110 GLN A N 1
ATOM 887 C CA . GLN A 1 110 ? -4.769 6.412 11.293 1.00 95.44 110 GLN A CA 1
ATOM 888 C C . GLN A 1 110 ? -5.079 4.908 11.327 1.00 95.44 110 GLN A C 1
ATOM 890 O O . GLN A 1 110 ? -6.119 4.500 11.851 1.00 95.44 110 GLN A O 1
ATOM 895 N N . LEU A 1 111 ? -4.174 4.076 10.803 1.00 94.38 111 LEU A N 1
ATOM 896 C CA . LEU A 1 111 ? -4.302 2.621 10.849 1.00 94.38 111 LEU A CA 1
ATOM 897 C C . LEU A 1 111 ? -4.201 2.085 12.283 1.00 94.38 111 LEU A C 1
ATOM 899 O O . LEU A 1 111 ? -5.005 1.231 12.659 1.00 94.38 111 LEU A O 1
ATOM 903 N N . LYS A 1 112 ? -3.251 2.586 13.088 1.00 93.75 112 LYS A N 1
ATOM 904 C CA . LYS A 1 112 ? -3.100 2.209 14.503 1.00 93.75 112 LYS A CA 1
ATOM 905 C C . LYS A 1 112 ? -4.372 2.539 15.276 1.00 93.75 112 LYS A C 1
ATOM 907 O O . LYS A 1 112 ? -4.912 1.658 15.934 1.00 93.75 112 LYS A O 1
ATOM 912 N N . ASN A 1 113 ? -4.891 3.758 15.136 1.00 92.62 113 ASN A N 1
ATOM 913 C CA . ASN A 1 113 ? -6.116 4.192 15.810 1.00 92.62 113 ASN A CA 1
ATOM 914 C C . ASN A 1 113 ? -7.301 3.278 15.473 1.00 92.62 113 ASN A C 1
ATOM 916 O O . ASN A 1 113 ? -7.999 2.824 16.377 1.00 92.62 113 ASN A O 1
ATOM 920 N N . LEU A 1 114 ? -7.476 2.939 14.190 1.00 91.88 114 LEU A N 1
ATOM 921 C CA . LEU A 1 114 ? -8.528 2.023 13.749 1.00 91.88 114 LEU A CA 1
ATOM 922 C C . LEU A 1 114 ? -8.380 0.627 14.372 1.00 91.88 114 LEU A C 1
ATOM 924 O O . LEU A 1 114 ? -9.356 0.052 14.848 1.00 91.88 114 LEU A O 1
ATOM 928 N N . LYS A 1 115 ? -7.165 0.068 14.373 1.00 91.00 115 LYS A N 1
ATOM 929 C CA . LYS A 1 115 ? -6.887 -1.250 14.966 1.00 91.00 115 LYS A CA 1
ATOM 930 C C . LYS A 1 115 ? -7.120 -1.255 16.476 1.00 91.00 115 LYS A C 1
ATOM 932 O O . LYS A 1 115 ? -7.694 -2.210 16.991 1.00 91.00 115 LYS A O 1
ATOM 937 N N . THR A 1 116 ? -6.707 -0.201 17.177 1.00 90.56 116 THR A N 1
ATOM 938 C CA . THR A 1 116 ? -6.923 -0.063 18.623 1.00 90.56 116 THR A CA 1
ATOM 939 C C . THR A 1 116 ? -8.412 0.016 18.948 1.00 90.56 116 THR A C 1
ATOM 941 O O . THR A 1 116 ? -8.864 -0.655 19.872 1.00 90.56 116 THR A O 1
ATOM 944 N N . GLU A 1 117 ? -9.192 0.763 18.163 1.00 87.81 117 GLU A N 1
ATOM 945 C CA . GLU A 1 117 ? -10.651 0.828 18.310 1.00 87.81 117 GLU A CA 1
ATOM 946 C C . GLU A 1 117 ? -11.300 -0.550 18.098 1.00 87.81 117 GLU A C 1
ATOM 948 O O . GLU A 1 117 ? -12.089 -0.994 18.934 1.00 87.81 117 GLU A O 1
ATOM 953 N N . GLN A 1 118 ? -10.902 -1.274 17.044 1.00 86.50 118 GLN A N 1
ATOM 954 C CA . GLN A 1 118 ? -11.364 -2.646 16.792 1.00 86.50 118 GLN A CA 1
ATOM 955 C C . GLN A 1 118 ? -11.037 -3.582 17.961 1.00 86.50 118 GLN A C 1
ATOM 957 O O . GLN A 1 118 ? -11.886 -4.365 18.392 1.00 86.50 118 GLN A O 1
ATOM 962 N N . ALA A 1 119 ? -9.812 -3.503 18.485 1.00 86.69 119 ALA A N 1
ATOM 963 C CA . ALA A 1 119 ? -9.381 -4.318 19.611 1.00 86.69 119 ALA A CA 1
ATOM 964 C C . ALA A 1 119 ? -10.186 -3.994 20.876 1.00 86.69 119 ALA A C 1
ATOM 966 O O . ALA A 1 119 ? -10.640 -4.914 21.551 1.00 86.69 119 ALA A O 1
ATOM 967 N N . LEU A 1 120 ? -10.428 -2.715 21.173 1.00 85.19 120 LEU A N 1
ATOM 968 C CA . LEU A 1 120 ? -11.228 -2.295 22.326 1.00 85.19 120 LEU A CA 1
ATOM 969 C C . LEU A 1 120 ? -12.659 -2.842 22.252 1.00 85.19 120 LEU A C 1
ATOM 971 O O . LEU A 1 120 ? -13.158 -3.388 23.237 1.00 85.19 120 LEU A O 1
ATOM 975 N N . ILE A 1 121 ? -13.298 -2.750 21.085 1.00 80.50 121 ILE A N 1
ATOM 976 C CA . ILE A 1 121 ? -14.651 -3.279 20.868 1.00 80.50 121 ILE A CA 1
ATOM 977 C C . ILE A 1 121 ? -14.669 -4.800 21.040 1.00 80.50 121 ILE A C 1
ATOM 979 O O . ILE A 1 121 ? -15.506 -5.326 21.774 1.00 80.50 121 ILE A O 1
ATOM 983 N N . GLY A 1 122 ? -13.702 -5.501 20.438 1.00 80.19 122 GLY A N 1
ATOM 984 C CA . GLY A 1 122 ? -13.557 -6.950 20.582 1.00 80.19 122 GLY A CA 1
ATOM 985 C C . GLY A 1 122 ? -13.382 -7.391 22.037 1.00 80.19 122 GLY A C 1
ATOM 986 O O . GLY A 1 122 ? -14.023 -8.337 22.492 1.00 80.19 122 GLY A O 1
ATOM 987 N N . LEU A 1 123 ? -12.550 -6.677 22.799 1.00 82.69 123 LEU A N 1
ATOM 988 C CA . LEU A 1 123 ? -12.324 -6.948 24.218 1.00 82.69 123 LEU A CA 1
ATOM 989 C C . LEU A 1 123 ? -13.576 -6.720 25.063 1.00 82.69 123 LEU A C 1
ATOM 991 O O . LEU A 1 123 ? -13.849 -7.521 25.958 1.00 82.69 123 LEU A O 1
ATOM 995 N N . ASN A 1 124 ? -14.336 -5.657 24.790 1.00 77.06 124 ASN A N 1
ATOM 996 C CA . ASN A 1 12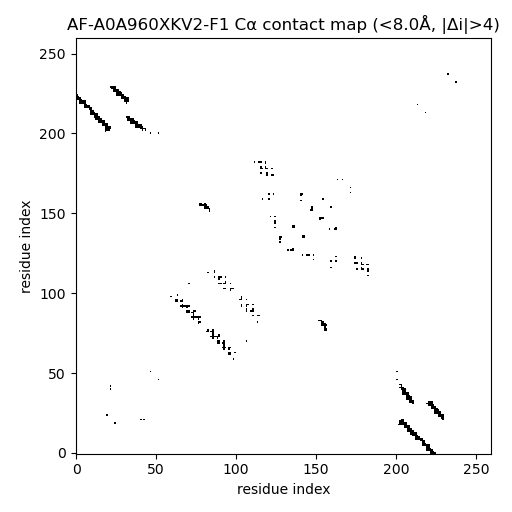4 ? -15.542 -5.361 25.555 1.00 77.06 124 ASN A CA 1
ATOM 997 C C . ASN A 1 124 ? -16.609 -6.448 25.359 1.00 77.06 124 ASN A C 1
ATOM 999 O O . ASN A 1 124 ? -17.161 -6.961 26.331 1.00 77.06 124 ASN A O 1
ATOM 1003 N N . VAL A 1 125 ? -16.825 -6.897 24.121 1.00 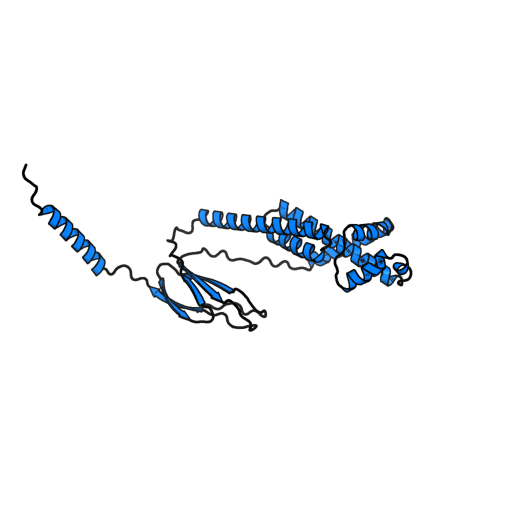74.44 125 VAL A N 1
ATOM 1004 C CA . VAL A 1 125 ? -17.769 -7.996 23.864 1.00 74.44 125 VAL A CA 1
ATOM 1005 C C . VAL A 1 125 ? -17.316 -9.302 24.505 1.00 74.44 125 VAL A C 1
ATOM 1007 O O . VAL A 1 125 ? -18.106 -9.954 25.188 1.00 74.44 125 VAL A O 1
ATOM 1010 N N . ASN A 1 126 ? -16.033 -9.649 24.389 1.00 75.12 126 ASN A N 1
ATOM 1011 C CA . ASN A 1 126 ? -15.493 -10.845 25.037 1.00 75.12 126 ASN A CA 1
ATOM 1012 C C . ASN A 1 126 ? -15.642 -10.799 26.568 1.00 75.12 126 ASN A C 1
ATOM 1014 O O . ASN A 1 126 ? -15.919 -11.821 27.198 1.00 75.12 126 ASN A O 1
ATOM 1018 N N . ARG A 1 127 ? -15.502 -9.616 27.179 1.00 75.62 127 ARG A N 1
ATOM 1019 C CA . ARG A 1 127 ? -15.757 -9.414 28.611 1.00 75.62 127 ARG A CA 1
ATOM 1020 C C . ARG A 1 127 ? -17.231 -9.631 28.954 1.00 75.62 127 ARG A C 1
ATOM 1022 O O . ARG A 1 127 ? -17.513 -10.314 29.936 1.00 75.62 127 ARG A O 1
ATOM 1029 N N . GLY A 1 128 ? -18.151 -9.089 28.156 1.00 67.06 128 GLY A N 1
ATOM 1030 C CA . GLY A 1 128 ? -19.592 -9.282 28.339 1.00 67.06 128 GLY A CA 1
ATOM 1031 C C . GLY A 1 128 ? -19.994 -10.761 28.313 1.00 67.06 128 GLY A C 1
ATOM 1032 O O . GLY A 1 128 ? -20.739 -11.220 29.178 1.00 67.06 128 GLY A O 1
ATOM 1033 N N . LEU A 1 129 ? -19.429 -11.531 27.380 1.00 66.31 129 LEU A N 1
ATOM 1034 C CA . LEU A 1 129 ? -19.609 -12.984 27.307 1.00 66.31 129 LEU A CA 1
ATOM 1035 C C . LEU A 1 129 ? -19.081 -13.709 28.550 1.00 66.31 129 LEU A C 1
ATOM 1037 O O . LEU A 1 129 ? -19.764 -14.569 29.108 1.00 66.31 129 LEU A O 1
ATOM 1041 N N . ALA A 1 130 ? -17.874 -13.352 28.999 1.00 70.25 130 ALA A N 1
ATOM 1042 C CA . ALA A 1 130 ? -17.214 -13.992 30.134 1.00 70.25 130 ALA A CA 1
ATOM 1043 C C . ALA A 1 130 ? -17.919 -13.733 31.477 1.00 70.25 130 ALA A C 1
ATOM 1045 O O . ALA A 1 130 ? -17.838 -14.565 32.378 1.00 70.25 130 ALA A O 1
ATOM 1046 N N . GLN A 1 131 ? -18.632 -12.609 31.620 1.00 68.12 131 GLN A N 1
ATOM 1047 C CA . GLN A 1 131 ? -19.378 -12.267 32.840 1.00 68.12 131 GLN A CA 1
ATOM 1048 C C . GLN A 1 131 ? -20.749 -12.959 32.949 1.00 68.12 131 GLN A C 1
ATOM 1050 O O . GLN A 1 131 ? -21.481 -12.715 33.906 1.00 68.12 131 GLN A O 1
ATOM 1055 N N . GLY A 1 132 ? -21.078 -13.858 32.013 1.00 54.88 132 GLY A N 1
ATOM 1056 C CA . GLY A 1 132 ? -22.378 -14.516 31.927 1.00 54.88 132 GLY A CA 1
ATOM 1057 C C . GLY A 1 132 ? -23.407 -13.533 31.379 1.00 54.88 132 GLY A C 1
ATOM 1058 O O . GLY A 1 132 ? -23.696 -12.522 32.010 1.00 54.88 132 GLY A O 1
ATOM 1059 N N . GLY A 1 133 ? -23.963 -13.820 30.199 1.00 53.38 133 GLY A N 1
ATOM 1060 C CA . GLY A 1 133 ? -24.750 -12.896 29.363 1.00 53.38 133 GLY A CA 1
ATOM 1061 C C . GLY A 1 133 ? -25.973 -12.193 29.984 1.00 53.38 133 GLY A C 1
ATOM 1062 O O . GLY A 1 133 ? -26.708 -11.539 29.260 1.00 53.38 133 GLY A O 1
ATOM 1063 N N . GLN A 1 134 ? -26.207 -12.276 31.294 1.00 44.75 134 GLN A N 1
ATOM 1064 C CA . GLN A 1 134 ? -27.213 -11.512 32.033 1.00 44.75 134 GLN A CA 1
ATOM 1065 C C . GLN A 1 134 ? -26.894 -10.010 32.136 1.00 44.75 134 GLN A C 1
ATOM 1067 O O . GLN A 1 134 ? -27.829 -9.214 32.123 1.00 44.75 134 GLN A O 1
ATOM 1072 N N . ALA A 1 135 ? -25.616 -9.603 32.178 1.00 46.44 135 ALA A N 1
ATOM 1073 C CA . ALA A 1 135 ? -25.245 -8.180 32.095 1.00 46.44 135 ALA A CA 1
ATOM 1074 C C . ALA A 1 135 ? -25.386 -7.630 30.659 1.00 46.44 135 ALA A C 1
ATOM 1076 O O . ALA A 1 135 ? -25.807 -6.493 30.461 1.00 46.44 135 ALA A O 1
ATOM 1077 N N . VAL A 1 136 ? -25.114 -8.477 29.659 1.00 46.06 136 VAL A N 1
ATOM 1078 C CA . VAL A 1 136 ? -25.217 -8.169 28.219 1.00 46.06 136 VAL A CA 1
ATOM 1079 C C . VAL A 1 136 ? -26.674 -8.121 27.746 1.00 46.06 136 VAL A C 1
ATOM 1081 O O . VAL A 1 136 ? -27.048 -7.278 26.935 1.00 46.06 136 VAL A O 1
ATOM 1084 N N . ALA A 1 137 ? -27.539 -8.972 28.306 1.00 44.44 137 ALA A N 1
ATOM 1085 C CA . ALA A 1 137 ? -28.964 -9.046 27.976 1.00 44.44 137 ALA A CA 1
ATOM 1086 C C . ALA A 1 137 ? -29.782 -7.808 28.396 1.00 44.44 137 ALA A C 1
ATOM 1088 O O . ALA A 1 137 ? -30.952 -7.704 28.033 1.00 44.44 137 ALA A O 1
ATOM 1089 N N . GLN A 1 138 ? -29.199 -6.872 29.152 1.00 45.00 138 GLN A N 1
ATOM 1090 C CA . GLN A 1 138 ? -29.876 -5.643 29.578 1.00 45.00 138 GLN A CA 1
ATOM 1091 C C . GLN A 1 138 ? -29.630 -4.453 28.639 1.00 45.00 138 GLN A C 1
ATOM 1093 O O . GLN A 1 138 ? -30.278 -3.420 28.800 1.00 45.00 138 GLN A O 1
ATOM 1098 N N . GLN A 1 139 ? -28.743 -4.578 27.641 1.00 51.44 139 GLN A N 1
ATOM 1099 C CA . GLN A 1 139 ? -28.441 -3.495 26.702 1.00 51.44 139 GLN A CA 1
ATOM 1100 C C . GLN A 1 139 ? -28.580 -3.975 25.246 1.00 51.44 139 GLN A C 1
ATOM 1102 O O . GLN A 1 139 ? -27.731 -4.727 24.767 1.00 51.44 139 GLN A O 1
ATOM 1107 N N . PRO A 1 140 ? -29.613 -3.531 24.500 1.00 48.50 140 PRO A N 1
ATOM 1108 C CA . PRO A 1 140 ? -29.870 -3.991 23.129 1.00 48.50 140 PRO A CA 1
ATOM 1109 C C . PRO A 1 140 ? -28.691 -3.744 22.172 1.00 48.50 140 PRO A C 1
ATOM 1111 O O . PRO A 1 140 ? -28.449 -4.558 21.284 1.00 48.50 140 PRO A O 1
ATOM 1114 N N . ALA A 1 141 ? -27.891 -2.700 22.420 1.00 53.16 141 ALA A N 1
ATOM 1115 C CA . ALA A 1 141 ? -26.674 -2.397 21.664 1.00 53.16 141 ALA A CA 1
ATOM 1116 C C . ALA A 1 141 ? -25.576 -3.473 21.788 1.00 53.16 141 ALA A C 1
ATOM 1118 O O . ALA A 1 141 ? -24.759 -3.614 20.884 1.00 53.16 141 ALA A O 1
ATOM 1119 N N . GLN A 1 142 ? -25.546 -4.242 22.883 1.00 49.47 142 GLN A N 1
ATOM 1120 C CA . GLN A 1 142 ? -24.539 -5.285 23.098 1.00 49.47 142 GLN A CA 1
ATOM 1121 C C . GLN A 1 142 ? -24.948 -6.636 22.477 1.00 49.47 142 GLN A C 1
ATOM 1123 O O . GLN A 1 142 ? -24.085 -7.414 22.076 1.00 49.47 142 GLN A O 1
ATOM 1128 N N . VAL A 1 143 ? -26.256 -6.899 22.328 1.00 49.97 143 VAL A N 1
ATOM 1129 C CA . VAL A 1 143 ? -26.798 -8.124 21.698 1.00 49.97 143 VAL A CA 1
ATOM 1130 C C . VAL A 1 143 ? -26.633 -8.098 20.175 1.00 49.97 143 VAL A C 1
ATOM 1132 O O . VAL A 1 143 ? -26.252 -9.106 19.581 1.00 49.97 143 VAL A O 1
ATOM 1135 N N . GLU A 1 144 ? -26.850 -6.942 19.542 1.00 53.78 144 GLU A N 1
ATOM 1136 C CA . GLU A 1 144 ? -26.572 -6.735 18.110 1.00 53.78 144 GLU A CA 1
ATOM 1137 C C . GLU A 1 144 ? -25.073 -6.922 17.807 1.00 53.78 144 GLU A C 1
ATOM 1139 O O . GLU A 1 144 ? -24.694 -7.449 16.763 1.00 53.78 144 GLU A O 1
ATOM 1144 N N . LEU A 1 145 ? -24.210 -6.589 18.772 1.00 53.03 145 LEU A N 1
ATOM 1145 C CA . LEU A 1 145 ? -22.757 -6.654 18.642 1.00 53.03 145 LEU A CA 1
ATOM 1146 C C . LEU A 1 145 ? -22.154 -8.057 18.780 1.00 53.03 145 LEU A C 1
ATOM 1148 O O . LEU A 1 145 ? -21.098 -8.334 18.208 1.00 53.03 145 LEU A O 1
ATOM 1152 N N . GLN A 1 146 ? -22.827 -8.953 19.502 1.00 53.09 146 GLN A N 1
ATOM 1153 C CA . GLN A 1 146 ? -22.431 -10.358 19.568 1.00 53.09 146 GLN A CA 1
ATOM 1154 C C . GLN A 1 146 ? -22.459 -10.992 18.167 1.00 53.09 146 GLN A C 1
ATOM 1156 O O . GLN A 1 146 ? -21.521 -11.676 17.765 1.00 53.09 146 GLN A O 1
ATOM 1161 N N . GLN A 1 147 ? -23.485 -10.658 17.375 1.00 51.03 147 GLN A N 1
ATOM 1162 C CA . GLN A 1 147 ? -23.604 -11.082 15.976 1.00 51.03 147 GLN A CA 1
ATOM 1163 C C . GLN A 1 147 ? -22.605 -10.375 15.051 1.00 51.03 147 GLN A C 1
ATOM 1165 O O . GLN A 1 147 ? -22.223 -10.934 14.018 1.00 51.03 147 GLN A O 1
ATOM 1170 N N . VAL A 1 148 ? -22.169 -9.165 15.421 1.00 53.31 148 VAL A N 1
ATOM 1171 C CA . VAL A 1 148 ? -21.132 -8.418 14.704 1.00 53.31 148 VAL A CA 1
ATOM 1172 C C . VAL A 1 148 ? -19.779 -9.109 14.871 1.00 53.31 148 VAL A C 1
ATOM 1174 O O . VAL A 1 148 ? -19.107 -9.338 13.881 1.00 53.31 148 VAL A O 1
ATOM 1177 N N . ILE A 1 149 ? -19.369 -9.540 16.064 1.00 53.41 149 ILE A N 1
ATOM 1178 C CA . ILE A 1 149 ? -18.021 -10.115 16.251 1.00 53.41 149 ILE A CA 1
ATOM 1179 C C . ILE A 1 149 ? -17.915 -11.579 15.817 1.00 53.41 149 ILE A C 1
ATOM 1181 O O . ILE A 1 149 ? -16.910 -11.929 15.195 1.00 53.41 149 ILE A O 1
ATOM 1185 N N . ASP A 1 150 ? -18.954 -12.396 16.019 1.00 52.53 150 ASP A N 1
ATOM 1186 C CA . ASP A 1 150 ? -18.972 -13.783 15.519 1.00 52.53 150 ASP A CA 1
ATOM 1187 C C . ASP A 1 150 ? -18.822 -13.845 13.981 1.00 52.53 150 ASP A C 1
ATOM 1189 O O . ASP A 1 150 ? -18.312 -14.826 13.439 1.00 52.53 150 ASP A O 1
ATOM 1193 N N . ASN A 1 151 ? -19.181 -12.761 13.276 1.00 51.25 151 ASN A N 1
ATOM 1194 C CA . ASN A 1 151 ? -19.046 -12.617 11.822 1.00 51.25 151 ASN A CA 1
ATOM 1195 C C . ASN A 1 151 ? -17.952 -11.633 11.373 1.00 51.25 151 ASN A C 1
ATOM 1197 O O . ASN A 1 151 ? -17.863 -11.335 10.179 1.00 51.25 151 ASN A O 1
ATOM 1201 N N . ASN A 1 152 ? -17.115 -11.114 12.282 1.00 55.44 152 ASN A N 1
ATOM 1202 C CA . ASN A 1 152 ? -16.099 -10.103 11.947 1.00 55.44 152 ASN A CA 1
ATOM 1203 C C . ASN A 1 152 ? -16.707 -8.843 11.279 1.00 55.44 152 ASN A C 1
ATOM 1205 O O . ASN A 1 152 ? -16.110 -8.219 10.400 1.00 55.44 152 ASN A O 1
ATOM 1209 N N . ALA A 1 153 ? -17.941 -8.517 11.639 1.00 60.00 153 ALA A N 1
ATOM 1210 C CA . ALA A 1 153 ? -18.792 -7.561 10.973 1.00 60.00 153 ALA A CA 1
ATOM 1211 C C . ALA A 1 153 ? -18.427 -6.109 11.292 1.00 60.00 153 ALA A C 1
ATOM 1213 O O . ALA A 1 153 ? -17.700 -5.759 12.223 1.00 60.00 153 ALA A O 1
ATOM 1214 N N . ASN A 1 154 ? -18.957 -5.273 10.422 1.00 72.38 154 ASN A N 1
ATOM 1215 C CA . ASN A 1 154 ? -18.815 -3.837 10.392 1.00 72.38 154 ASN A CA 1
ATOM 1216 C C . ASN A 1 154 ? -19.630 -3.176 11.515 1.00 72.38 154 ASN A C 1
ATOM 1218 O O . ASN A 1 154 ? -20.730 -3.626 11.826 1.00 72.38 154 ASN A O 1
ATOM 1222 N N . TYR A 1 155 ? -19.090 -2.108 12.102 1.00 75.75 155 TYR A N 1
ATOM 1223 C CA . TYR A 1 155 ? -19.743 -1.308 13.140 1.00 75.75 155 TYR A CA 1
ATOM 1224 C C . TYR A 1 155 ? -19.612 0.181 12.812 1.00 75.75 155 TYR A C 1
ATOM 1226 O O . TYR A 1 155 ? -18.645 0.609 12.177 1.00 75.75 155 TYR A O 1
ATOM 1234 N N . THR A 1 156 ? -20.580 0.990 13.236 1.00 80.88 156 THR A N 1
ATOM 1235 C CA . THR A 1 156 ? -20.532 2.445 13.032 1.00 80.88 156 THR A CA 1
ATOM 1236 C C . THR A 1 156 ? -19.813 3.153 14.181 1.00 80.88 156 THR A C 1
ATOM 1238 O O . THR A 1 156 ? -19.650 2.608 15.277 1.00 80.88 156 THR A O 1
ATOM 1241 N N . ARG A 1 157 ? -19.395 4.406 13.960 1.00 80.25 157 ARG A N 1
ATOM 1242 C CA . ARG A 1 157 ? -18.747 5.218 15.007 1.00 80.25 157 ARG A CA 1
ATOM 1243 C C . ARG A 1 157 ? -19.664 5.474 16.198 1.00 80.25 157 ARG A C 1
ATOM 1245 O O . ARG A 1 157 ? -19.195 5.583 17.325 1.00 80.25 157 ARG A O 1
ATOM 1252 N N . GLU A 1 158 ? -20.962 5.590 15.960 1.00 80.19 158 GLU A N 1
ATOM 1253 C CA . GLU A 1 158 ? -21.964 5.814 17.000 1.00 80.19 158 GLU A CA 1
ATOM 1254 C C . GLU A 1 158 ? -22.079 4.584 17.901 1.00 80.19 158 GLU A C 1
ATOM 1256 O O . GLU A 1 158 ? -22.095 4.720 19.123 1.00 80.19 158 GLU A O 1
ATOM 1261 N N . GLN A 1 159 ? -22.065 3.387 17.308 1.00 76.88 159 GLN A N 1
ATOM 1262 C CA . GLN A 1 159 ? -22.048 2.126 18.049 1.00 76.88 159 GLN A CA 1
ATOM 1263 C C . GLN A 1 159 ? -20.768 2.001 18.884 1.00 76.88 159 GLN A C 1
ATOM 1265 O O . GLN A 1 159 ? -20.843 1.726 20.080 1.00 76.88 159 GLN A O 1
ATOM 1270 N N . ALA A 1 160 ? -19.604 2.295 18.293 1.00 77.62 160 ALA A N 1
ATOM 1271 C CA . ALA A 1 160 ? -18.324 2.309 19.004 1.00 77.62 160 ALA A CA 1
ATOM 1272 C C . ALA A 1 160 ? -18.320 3.274 20.204 1.00 77.62 160 ALA A C 1
ATOM 1274 O O . ALA A 1 160 ? -17.853 2.922 21.289 1.00 77.62 160 ALA A O 1
ATOM 1275 N N . ARG A 1 161 ? -18.884 4.479 20.039 1.00 80.06 161 ARG A N 1
ATOM 1276 C CA . ARG A 1 161 ? -19.010 5.464 21.124 1.00 80.06 161 ARG A CA 1
ATOM 1277 C C . ARG A 1 161 ? -19.934 4.988 22.233 1.00 80.06 161 ARG A C 1
ATOM 1279 O O . ARG A 1 161 ? -19.531 5.052 23.387 1.00 80.06 161 ARG A O 1
ATOM 1286 N N . ALA A 1 162 ? -21.110 4.460 21.899 1.00 78.19 162 ALA A N 1
ATOM 1287 C CA . ALA A 1 162 ? -22.064 3.967 22.893 1.00 78.19 162 ALA A CA 1
ATOM 1288 C C . ALA A 1 162 ? -21.461 2.857 23.777 1.00 78.19 162 ALA A C 1
ATOM 1290 O O . ALA A 1 162 ? -21.673 2.826 24.987 1.00 78.19 162 ALA A O 1
ATOM 1291 N N . ILE A 1 163 ? -20.650 1.977 23.185 1.00 71.56 163 ILE A N 1
ATOM 1292 C CA . ILE A 1 163 ? -19.914 0.927 23.902 1.00 71.56 163 ILE A CA 1
ATOM 1293 C C . ILE A 1 163 ? -18.890 1.538 24.854 1.00 71.56 163 ILE A C 1
ATOM 1295 O O . ILE A 1 163 ? -18.786 1.121 26.007 1.00 71.56 163 ILE A O 1
ATOM 1299 N N . ASN A 1 164 ? -18.134 2.520 24.372 1.00 73.25 164 ASN A N 1
ATOM 1300 C CA . ASN A 1 164 ? -17.101 3.161 25.166 1.00 73.25 164 ASN A CA 1
ATOM 1301 C C . ASN A 1 164 ? -17.701 3.954 26.340 1.00 73.25 164 ASN A C 1
ATOM 1303 O O . ASN A 1 164 ? -17.204 3.878 27.455 1.00 73.25 164 ASN A O 1
ATOM 1307 N N . GLU A 1 165 ? -18.818 4.646 26.110 1.00 79.00 165 GLU A N 1
ATOM 1308 C CA . GLU A 1 165 ? -19.559 5.394 27.135 1.00 79.00 165 GLU A CA 1
ATOM 1309 C C . GLU A 1 165 ? -20.243 4.492 28.173 1.00 79.00 165 GLU A C 1
ATOM 1311 O O . GLU A 1 165 ? -20.500 4.929 29.293 1.00 79.00 165 GLU A O 1
ATOM 1316 N N . SER A 1 166 ? -20.519 3.227 27.838 1.00 72.94 166 SER A N 1
ATOM 1317 C CA . SER A 1 166 ? -21.066 2.255 28.795 1.00 72.94 166 SER A CA 1
ATOM 1318 C C . SER A 1 166 ? -20.038 1.755 29.824 1.00 72.94 166 SER A C 1
ATOM 1320 O O . SER A 1 166 ? -20.414 1.112 30.806 1.00 72.94 166 SER A O 1
ATOM 1322 N N . LEU A 1 167 ? -18.747 2.038 29.617 1.00 70.94 167 LEU A N 1
ATOM 1323 C CA . LEU A 1 167 ? -17.657 1.624 30.500 1.00 70.94 167 LEU A CA 1
ATOM 1324 C C . LEU A 1 167 ? -17.396 2.676 31.586 1.00 70.94 167 LEU A C 1
ATOM 1326 O O . LEU A 1 167 ? -17.523 3.880 31.368 1.00 70.94 167 LEU A O 1
ATOM 1330 N N . SER A 1 168 ? -16.955 2.227 32.764 1.00 81.31 168 SER A N 1
ATOM 1331 C CA . SER A 1 168 ? -16.379 3.143 33.751 1.00 81.31 168 SER A CA 1
ATOM 1332 C C . SER A 1 168 ? -15.064 3.733 33.220 1.00 81.31 168 SER A C 1
ATOM 1334 O O . SER A 1 168 ? -14.365 3.106 32.421 1.00 81.31 168 SER A O 1
ATOM 1336 N N . ALA A 1 169 ? -14.677 4.920 33.694 1.00 83.44 169 ALA A N 1
ATOM 1337 C CA . ALA A 1 169 ? -13.426 5.559 33.267 1.00 83.44 169 ALA A CA 1
ATOM 1338 C C . ALA A 1 169 ? -12.180 4.694 33.559 1.00 83.44 169 ALA A C 1
ATOM 1340 O O . ALA A 1 169 ? -11.213 4.699 32.795 1.00 83.44 169 ALA A O 1
ATOM 1341 N N . GLU A 1 170 ? -12.206 3.927 34.652 1.00 85.25 170 GLU A N 1
ATOM 1342 C CA . GLU A 1 170 ? -11.129 3.005 35.025 1.00 85.25 170 GLU A CA 1
ATOM 1343 C C . GLU A 1 170 ? -11.064 1.790 34.085 1.00 85.25 170 GLU A C 1
ATOM 1345 O O . GLU A 1 170 ? -9.983 1.411 33.616 1.00 85.25 170 GLU A O 1
ATOM 1350 N N . ASP A 1 171 ? -12.221 1.230 33.726 1.00 82.56 171 ASP A N 1
ATOM 1351 C CA . ASP A 1 171 ? -12.314 0.127 32.771 1.00 82.56 171 ASP A CA 1
ATOM 1352 C C . ASP A 1 171 ? -11.879 0.563 31.370 1.00 82.56 171 ASP A C 1
ATOM 1354 O O . ASP A 1 171 ? -11.109 -0.136 30.714 1.00 82.56 171 ASP A O 1
ATOM 1358 N N . GLN A 1 172 ? -12.293 1.750 30.927 1.00 81.75 172 GLN A N 1
ATOM 1359 C CA . GLN A 1 172 ? -11.870 2.308 29.645 1.00 81.75 172 GLN A CA 1
ATOM 1360 C C . GLN A 1 172 ? -10.343 2.475 29.583 1.00 81.75 172 GLN A C 1
ATOM 1362 O O . GLN A 1 172 ? -9.712 2.106 28.591 1.00 81.75 172 GLN A O 1
ATOM 1367 N N . ALA A 1 173 ? -9.722 2.979 30.653 1.00 87.94 173 ALA A N 1
ATOM 1368 C CA . ALA A 1 173 ? -8.275 3.179 30.706 1.00 87.94 173 ALA A CA 1
ATOM 1369 C C . ALA A 1 173 ? -7.476 1.864 30.762 1.00 87.94 173 ALA A C 1
ATOM 1371 O O . ALA A 1 173 ? -6.331 1.816 30.298 1.00 87.94 173 ALA A O 1
ATOM 1372 N N . SER A 1 174 ? -8.032 0.807 31.360 1.00 89.56 174 SER A N 1
ATOM 1373 C CA . SER A 1 174 ? -7.384 -0.509 31.426 1.00 89.56 174 SER A CA 1
ATOM 1374 C C . S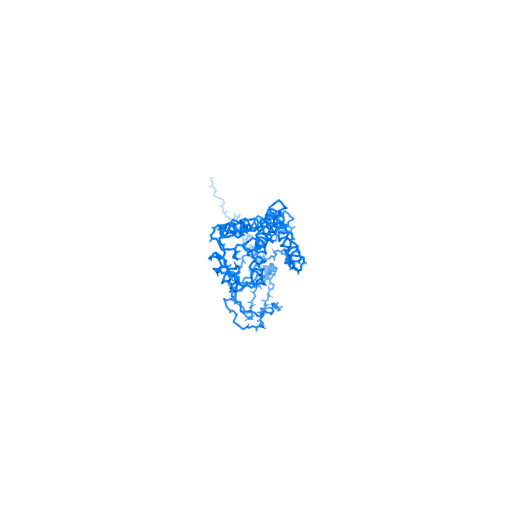ER A 1 174 ? -7.536 -1.287 30.116 1.00 89.56 174 SER A C 1
ATOM 1376 O O . SER A 1 174 ? -6.538 -1.782 29.585 1.00 89.56 174 SER A O 1
ATOM 1378 N N . LEU A 1 175 ? -8.743 -1.319 29.543 1.00 86.00 175 LEU A N 1
ATOM 1379 C CA . LEU A 1 175 ? -9.021 -1.951 28.253 1.00 86.00 175 LEU A CA 1
ATOM 1380 C C . LEU A 1 175 ? -8.299 -1.244 27.108 1.00 86.00 175 LEU A C 1
ATOM 1382 O O . LEU A 1 175 ? -7.746 -1.922 26.248 1.00 86.00 175 LEU A O 1
ATOM 1386 N N . GLY A 1 176 ? -8.225 0.090 27.127 1.00 89.25 176 GLY A N 1
ATOM 1387 C CA . GLY A 1 176 ? -7.461 0.860 26.145 1.00 89.25 176 GLY A CA 1
ATOM 1388 C C . GLY A 1 176 ? -5.982 0.467 26.122 1.00 89.25 176 GLY A C 1
ATOM 1389 O O . GLY A 1 176 ? -5.446 0.135 25.067 1.00 89.25 176 GLY A O 1
ATOM 1390 N N . ARG A 1 177 ? -5.340 0.379 27.296 1.00 92.44 177 ARG A N 1
ATOM 1391 C CA . ARG A 1 177 ? -3.941 -0.077 27.410 1.00 92.44 177 ARG A CA 1
ATOM 1392 C C . ARG A 1 177 ? -3.745 -1.515 26.930 1.00 92.44 177 ARG A C 1
ATOM 1394 O O . ARG A 1 177 ? -2.697 -1.846 26.378 1.00 92.44 177 ARG A O 1
ATOM 1401 N N . LEU A 1 178 ? -4.724 -2.386 27.164 1.00 91.19 178 LEU A N 1
ATOM 1402 C CA . LEU A 1 178 ? -4.665 -3.773 26.713 1.00 91.19 178 LEU A CA 1
ATOM 1403 C C . LEU A 1 178 ? -4.842 -3.873 25.190 1.00 91.19 178 LEU A C 1
ATOM 1405 O O . LEU A 1 178 ? -4.085 -4.592 24.543 1.00 91.19 178 LEU A O 1
ATOM 1409 N N . ALA A 1 179 ? -5.770 -3.104 24.617 1.00 89.81 179 ALA A N 1
ATOM 1410 C CA . ALA A 1 179 ? -5.973 -2.990 23.176 1.00 89.81 179 ALA A CA 1
ATOM 1411 C C . ALA A 1 179 ? -4.704 -2.500 22.464 1.00 89.81 179 ALA A C 1
ATOM 1413 O O . ALA A 1 179 ? -4.262 -3.135 21.509 1.00 89.81 179 ALA A O 1
ATOM 1414 N N . GLU A 1 180 ? -4.072 -1.435 22.966 1.00 93.19 180 GLU A N 1
ATOM 1415 C CA . GLU A 1 180 ? -2.812 -0.916 22.420 1.00 93.19 180 GLU A CA 1
ATOM 1416 C C . GLU A 1 180 ? -1.710 -1.978 22.402 1.00 93.19 180 GLU A C 1
ATOM 1418 O O . GLU A 1 180 ? -1.095 -2.202 21.361 1.00 93.19 180 GLU A O 1
ATOM 1423 N N . ARG A 1 181 ? -1.503 -2.689 23.517 1.00 93.38 181 ARG A N 1
ATOM 1424 C CA . ARG A 1 181 ? -0.493 -3.758 23.601 1.00 93.38 181 ARG A CA 1
ATOM 1425 C C . ARG A 1 181 ? -0.771 -4.908 22.641 1.00 93.38 181 ARG A C 1
ATOM 1427 O O . ARG A 1 181 ? 0.161 -5.428 22.035 1.00 93.38 181 ARG A O 1
ATOM 1434 N N . ILE A 1 182 ? -2.036 -5.310 22.499 1.00 89.44 182 ILE A N 1
ATOM 1435 C CA . ILE A 1 182 ? -2.431 -6.347 21.540 1.00 89.44 182 ILE A CA 1
ATOM 1436 C C . ILE A 1 182 ? -2.098 -5.899 20.116 1.00 89.44 182 ILE A C 1
ATOM 1438 O O . ILE A 1 182 ? -1.521 -6.678 19.360 1.00 89.44 182 ILE A O 1
ATOM 1442 N N . VAL A 1 183 ? -2.437 -4.661 19.751 1.00 90.25 183 VAL A N 1
ATOM 1443 C CA . VAL A 1 183 ? -2.147 -4.117 18.417 1.00 90.25 183 VAL A CA 1
ATOM 1444 C C . VAL A 1 183 ? -0.644 -4.039 18.176 1.00 90.25 183 VAL A C 1
ATOM 1446 O O . VAL A 1 183 ? -0.183 -4.474 17.128 1.00 90.25 183 VAL A O 1
ATOM 1449 N N . GLU A 1 184 ? 0.134 -3.566 19.148 1.00 90.88 184 GLU A N 1
ATOM 1450 C CA . GLU A 1 184 ? 1.597 -3.504 19.048 1.00 90.88 184 GLU A CA 1
ATOM 1451 C C . GLU A 1 184 ? 2.224 -4.890 18.878 1.00 90.88 184 GLU A C 1
ATOM 1453 O O . GLU A 1 184 ? 3.098 -5.076 18.031 1.00 90.88 184 GLU A O 1
ATOM 1458 N N . GLN A 1 185 ? 1.743 -5.886 19.624 1.00 90.00 185 GLN A N 1
ATOM 1459 C CA . GLN A 1 185 ? 2.207 -7.263 19.489 1.00 90.00 185 GLN A CA 1
ATOM 1460 C C . GLN A 1 185 ? 1.834 -7.862 18.124 1.00 90.00 185 GLN A C 1
ATOM 1462 O O . GLN A 1 185 ? 2.645 -8.569 17.527 1.00 90.00 185 GLN A O 1
ATOM 1467 N N . GLN A 1 186 ? 0.629 -7.584 17.620 1.00 84.56 186 GLN A N 1
ATOM 1468 C CA . GLN A 1 186 ? 0.201 -8.038 16.296 1.00 84.56 186 GLN A CA 1
ATOM 1469 C C . GLN A 1 186 ? 1.010 -7.370 15.183 1.00 84.56 186 GLN A C 1
ATOM 1471 O O . GLN A 1 186 ? 1.462 -8.055 14.271 1.00 84.56 186 GLN A O 1
ATOM 1476 N N . ASP A 1 187 ? 1.247 -6.064 15.275 1.00 82.00 187 ASP A N 1
ATOM 1477 C CA . ASP A 1 187 ? 2.034 -5.325 14.289 1.00 82.00 187 ASP A CA 1
ATOM 1478 C C . ASP A 1 187 ? 3.494 -5.795 14.267 1.00 82.00 187 ASP A C 1
ATOM 1480 O O . ASP A 1 187 ? 4.067 -5.940 13.190 1.00 82.00 187 ASP A O 1
ATOM 1484 N N . ALA A 1 188 ? 4.073 -6.122 15.427 1.00 79.12 188 ALA A N 1
ATOM 1485 C CA . ALA A 1 188 ? 5.411 -6.706 15.514 1.00 79.12 188 ALA A CA 1
ATOM 1486 C C . ALA A 1 188 ? 5.493 -8.135 14.939 1.00 79.12 188 ALA A C 1
ATOM 1488 O O . ALA A 1 188 ? 6.558 -8.558 14.491 1.00 79.12 188 ALA A O 1
ATOM 1489 N N . ALA A 1 189 ? 4.388 -8.886 14.949 1.00 69.38 189 ALA A N 1
ATOM 1490 C CA . ALA A 1 189 ? 4.327 -10.252 14.429 1.00 69.38 189 ALA A CA 1
ATOM 1491 C C . ALA A 1 189 ? 4.096 -10.319 12.906 1.00 69.38 189 ALA A C 1
ATOM 1493 O O . ALA A 1 189 ? 4.389 -11.343 12.284 1.00 69.38 189 ALA A O 1
ATOM 1494 N N . VAL A 1 190 ? 3.575 -9.253 12.288 1.00 65.38 190 VAL A N 1
ATOM 1495 C CA . VAL A 1 190 ? 3.342 -9.199 10.840 1.00 65.38 190 VAL A CA 1
ATOM 1496 C C . VAL A 1 190 ? 4.630 -8.787 10.133 1.00 65.38 190 VAL A C 1
ATOM 1498 O O . VAL A 1 190 ? 4.998 -7.614 10.087 1.00 65.38 190 VAL A O 1
ATOM 1501 N N . ALA A 1 191 ? 5.304 -9.755 9.510 1.00 54.62 191 ALA A N 1
ATOM 1502 C CA . ALA A 1 191 ? 6.324 -9.444 8.518 1.00 54.62 191 ALA A CA 1
ATOM 1503 C C . ALA A 1 191 ? 5.655 -8.671 7.368 1.00 54.62 191 ALA A C 1
ATOM 1505 O O . ALA A 1 191 ? 4.763 -9.200 6.707 1.00 54.62 191 ALA A O 1
ATOM 1506 N N . ASN A 1 192 ? 6.058 -7.419 7.141 1.00 55.66 192 ASN A N 1
ATOM 1507 C CA . ASN A 1 192 ? 5.648 -6.640 5.973 1.00 55.66 192 ASN A CA 1
ATOM 1508 C C . ASN A 1 192 ? 6.652 -6.911 4.841 1.00 55.66 192 ASN A C 1
ATOM 1510 O O . ASN A 1 192 ? 7.715 -6.287 4.834 1.00 55.66 192 ASN A O 1
ATOM 1514 N N . PRO A 1 193 ? 6.385 -7.836 3.898 1.00 48.62 193 PRO A N 1
ATOM 1515 C CA . PRO A 1 193 ? 7.286 -8.062 2.780 1.00 48.62 193 PRO A CA 1
ATOM 1516 C C . PRO A 1 193 ? 7.300 -6.818 1.889 1.00 48.62 193 PRO A C 1
ATOM 1518 O O . PRO A 1 193 ? 6.358 -6.551 1.142 1.00 48.62 193 PRO A O 1
ATOM 1521 N N . THR A 1 194 ? 8.380 -6.047 1.945 1.00 49.41 194 THR A N 1
ATOM 1522 C CA . THR A 1 194 ? 8.687 -5.081 0.896 1.00 49.41 194 THR A CA 1
ATOM 1523 C C . THR A 1 194 ? 9.129 -5.870 -0.329 1.00 49.41 194 THR A C 1
ATOM 1525 O O . THR A 1 194 ? 10.139 -6.573 -0.317 1.00 49.41 194 THR A O 1
ATOM 1528 N N . ALA A 1 195 ? 8.337 -5.815 -1.401 1.00 50.03 195 ALA A N 1
ATOM 1529 C CA . ALA A 1 195 ? 8.733 -6.420 -2.663 1.00 50.03 195 ALA A CA 1
ATOM 1530 C C . ALA A 1 195 ? 9.995 -5.706 -3.168 1.00 50.03 195 ALA A C 1
ATOM 1532 O O . ALA A 1 195 ? 9.923 -4.562 -3.619 1.00 50.03 195 ALA A O 1
ATOM 1533 N N . ILE A 1 196 ? 11.146 -6.377 -3.089 1.00 43.38 196 ILE A N 1
ATOM 1534 C CA . ILE A 1 196 ? 12.377 -5.921 -3.734 1.00 43.38 196 ILE A CA 1
ATOM 1535 C C . ILE A 1 196 ? 12.120 -5.977 -5.241 1.00 43.38 196 ILE A C 1
ATOM 1537 O O . ILE A 1 196 ? 12.078 -7.052 -5.839 1.00 43.38 196 ILE A O 1
ATOM 1541 N N . ARG A 1 197 ? 11.892 -4.816 -5.859 1.00 48.75 197 ARG A N 1
ATOM 1542 C CA . ARG A 1 197 ? 11.827 -4.694 -7.316 1.00 48.75 197 ARG A CA 1
ATOM 1543 C C . ARG A 1 197 ? 13.226 -4.379 -7.815 1.00 48.75 197 ARG A C 1
ATOM 1545 O O . ARG A 1 197 ? 13.756 -3.315 -7.522 1.00 48.75 197 ARG A O 1
ATOM 1552 N N . ALA A 1 198 ? 13.808 -5.297 -8.578 1.00 47.22 198 ALA A N 1
ATOM 1553 C CA . ALA A 1 198 ? 14.952 -4.964 -9.409 1.00 47.22 198 ALA A CA 1
ATOM 1554 C C . ALA A 1 198 ? 14.452 -4.024 -10.517 1.00 47.22 198 ALA A C 1
ATOM 1556 O O . ALA A 1 198 ? 13.750 -4.458 -11.430 1.00 47.22 198 ALA A O 1
ATOM 1557 N N . THR A 1 199 ? 14.753 -2.731 -10.413 1.00 52.25 199 THR A N 1
ATOM 1558 C CA . THR A 1 199 ? 14.596 -1.779 -11.515 1.00 52.25 199 THR A CA 1
ATOM 1559 C C . THR A 1 199 ? 15.686 -2.080 -12.540 1.00 52.25 199 THR A C 1
ATOM 1561 O O . THR A 1 199 ? 16.777 -1.520 -12.519 1.00 52.25 199 THR A O 1
ATOM 1564 N N . ILE A 1 200 ? 15.424 -3.061 -13.406 1.00 56.72 200 ILE A N 1
ATOM 1565 C CA . ILE A 1 200 ? 16.325 -3.380 -14.513 1.00 56.72 200 ILE A CA 1
ATOM 1566 C C . ILE A 1 200 ? 16.184 -2.248 -15.537 1.00 56.72 200 ILE A C 1
ATOM 1568 O O . ILE A 1 200 ? 15.053 -1.938 -15.918 1.00 56.72 200 ILE A O 1
ATOM 1572 N N . PRO A 1 201 ? 17.283 -1.615 -15.982 1.00 55.84 201 PRO A N 1
ATOM 1573 C CA . PRO A 1 201 ? 17.210 -0.617 -17.036 1.00 55.84 201 PRO A CA 1
ATOM 1574 C C . PRO A 1 201 ? 16.569 -1.237 -18.283 1.00 55.84 201 PRO A C 1
ATOM 1576 O O . PRO A 1 201 ? 17.052 -2.229 -18.829 1.00 55.84 201 PRO A O 1
ATOM 1579 N N . GLU A 1 202 ? 15.452 -0.648 -18.699 1.00 62.88 202 GLU A N 1
ATOM 1580 C CA . GLU A 1 202 ? 14.642 -1.058 -19.842 1.00 62.88 202 GLU A CA 1
ATOM 1581 C C . GLU A 1 202 ? 15.393 -0.758 -21.151 1.00 62.88 202 GLU A C 1
ATOM 1583 O O . GLU A 1 202 ? 15.233 0.305 -21.746 1.00 62.88 202 GLU A O 1
ATOM 1588 N N . GLN A 1 203 ? 16.281 -1.661 -21.577 1.00 61.00 203 GLN A N 1
ATOM 1589 C CA . GLN A 1 203 ? 17.109 -1.472 -22.773 1.00 61.00 203 GLN A CA 1
ATOM 1590 C C . GLN A 1 203 ? 16.607 -2.304 -23.952 1.00 61.00 203 GLN A C 1
ATOM 1592 O O . GLN A 1 203 ? 16.488 -3.522 -23.859 1.00 61.00 203 GLN A O 1
ATOM 1597 N N . GLY A 1 204 ? 16.410 -1.656 -25.099 1.00 65.25 204 GLY A N 1
ATOM 1598 C CA . GLY A 1 204 ? 16.123 -2.330 -26.362 1.00 65.25 204 GLY A CA 1
ATOM 1599 C C . GLY A 1 204 ? 14.638 -2.423 -26.711 1.00 65.25 204 GLY A C 1
ATOM 1600 O O . GLY A 1 204 ? 13.810 -1.637 -26.255 1.00 65.25 204 GLY A O 1
ATOM 1601 N N . ARG A 1 205 ? 14.306 -3.348 -27.609 1.00 71.62 205 ARG A N 1
ATOM 1602 C CA . ARG A 1 205 ? 12.960 -3.558 -28.140 1.00 71.62 205 ARG A CA 1
ATOM 1603 C C . ARG A 1 205 ? 12.103 -4.312 -27.125 1.00 71.62 205 ARG A C 1
ATOM 1605 O O . ARG A 1 205 ? 12.476 -5.402 -26.699 1.00 71.62 205 ARG A O 1
ATOM 1612 N N . VAL A 1 206 ? 10.942 -3.759 -26.774 1.00 81.38 206 VAL A N 1
ATOM 1613 C CA . VAL A 1 206 ? 10.001 -4.418 -25.858 1.00 81.38 206 VAL A CA 1
ATOM 1614 C C . VAL A 1 206 ? 9.100 -5.371 -26.631 1.00 81.38 206 VAL A C 1
ATOM 1616 O O . VAL A 1 206 ? 8.362 -4.957 -27.524 1.00 81.38 206 VAL A O 1
ATOM 1619 N N . LEU A 1 207 ? 9.135 -6.643 -26.255 1.00 84.12 207 LEU A N 1
ATOM 1620 C CA . LEU A 1 207 ? 8.201 -7.670 -26.693 1.00 84.12 207 LEU A CA 1
ATOM 1621 C C . LEU A 1 207 ? 7.201 -7.911 -25.560 1.00 84.12 207 LEU A C 1
ATOM 1623 O O . LEU A 1 207 ? 7.586 -8.332 -24.465 1.00 84.12 207 LEU A O 1
ATOM 1627 N N . THR A 1 208 ? 5.926 -7.613 -25.809 1.00 85.38 208 THR A N 1
ATOM 1628 C CA . THR A 1 208 ? 4.860 -7.782 -24.816 1.00 85.38 208 THR A CA 1
ATOM 1629 C C . THR A 1 208 ? 4.103 -9.070 -25.092 1.00 85.38 208 THR A C 1
ATOM 1631 O O . THR A 1 208 ? 3.419 -9.192 -26.109 1.00 85.38 208 THR A O 1
ATOM 1634 N N . PHE A 1 209 ? 4.206 -10.018 -24.165 1.00 87.12 209 PHE A N 1
ATOM 1635 C CA . PHE A 1 209 ? 3.499 -11.292 -24.207 1.00 87.12 209 PHE A CA 1
ATOM 1636 C C . PHE A 1 209 ? 2.361 -11.296 -23.191 1.00 87.12 209 PHE A C 1
ATOM 1638 O O . PHE A 1 209 ? 2.562 -10.900 -22.041 1.00 87.12 209 PHE A O 1
ATOM 1645 N N . THR A 1 210 ? 1.178 -11.760 -23.584 1.00 86.06 210 THR A N 1
ATOM 1646 C CA . THR A 1 210 ? 0.017 -11.834 -22.695 1.00 86.06 210 THR A CA 1
ATOM 1647 C C . THR A 1 210 ? -0.658 -13.198 -22.694 1.00 86.06 210 THR A C 1
ATOM 1649 O O . THR A 1 210 ? -0.561 -13.995 -23.630 1.00 86.06 210 THR A O 1
ATOM 1652 N N . ARG A 1 211 ? -1.338 -13.486 -21.581 1.00 83.88 211 ARG A N 1
ATOM 1653 C CA . ARG A 1 211 ? -2.236 -14.630 -21.423 1.00 83.88 211 ARG A CA 1
ATOM 1654 C C . ARG A 1 211 ? -3.428 -14.216 -20.574 1.00 83.88 211 ARG A C 1
ATOM 1656 O O . ARG A 1 211 ? -3.276 -13.798 -19.428 1.00 83.88 211 ARG A O 1
ATOM 1663 N N . SER A 1 212 ? -4.625 -14.346 -21.136 1.00 79.19 212 SER A N 1
ATOM 1664 C CA . SER A 1 212 ? -5.851 -13.838 -20.513 1.00 79.19 212 SER A CA 1
ATOM 1665 C C . SER A 1 212 ? -6.230 -14.590 -19.236 1.00 79.19 212 SER A C 1
ATOM 1667 O O . SER A 1 212 ? -6.641 -13.960 -18.264 1.00 79.19 212 SER A O 1
ATOM 1669 N N . LEU A 1 213 ? -6.075 -15.917 -19.225 1.00 79.06 213 LEU A N 1
ATOM 1670 C CA . LEU A 1 213 ? -6.465 -16.768 -18.105 1.00 79.06 213 LEU A CA 1
ATOM 1671 C C . LEU A 1 213 ? -5.527 -17.974 -17.984 1.00 79.06 213 LEU A C 1
ATOM 1673 O O . LEU A 1 213 ? -5.228 -18.651 -18.972 1.00 79.06 213 LEU A O 1
ATOM 1677 N N . GLN A 1 214 ? -5.095 -18.243 -16.756 1.00 72.69 214 GLN A N 1
ATOM 1678 C CA . GLN A 1 214 ? -4.443 -19.480 -16.363 1.00 72.69 214 GLN A CA 1
ATOM 1679 C C . GLN A 1 214 ? -5.204 -20.088 -15.187 1.00 72.69 214 GLN A C 1
ATOM 1681 O O . GLN A 1 214 ? -5.189 -19.548 -14.082 1.00 72.69 214 GLN A O 1
ATOM 1686 N N . VAL A 1 215 ? -5.916 -21.182 -15.458 1.00 72.00 215 VAL A N 1
ATOM 1687 C CA . VAL A 1 215 ? -6.787 -21.855 -14.479 1.00 72.00 215 VAL A CA 1
ATOM 1688 C C . VAL A 1 215 ? -5.998 -22.857 -13.638 1.00 72.00 215 VAL A C 1
ATOM 1690 O O . VAL A 1 215 ? -6.247 -22.982 -12.439 1.00 72.00 215 VAL A O 1
ATOM 1693 N N . ASP A 1 216 ? -5.028 -23.536 -14.253 1.00 74.38 216 ASP A N 1
ATOM 1694 C CA . ASP A 1 216 ? -4.270 -24.606 -13.613 1.00 74.38 216 ASP A CA 1
ATOM 1695 C C . ASP A 1 216 ? -3.237 -24.055 -12.629 1.00 74.38 216 ASP A C 1
ATOM 1697 O O . ASP A 1 216 ? -2.350 -23.273 -12.978 1.00 74.38 216 ASP A O 1
ATOM 1701 N N . LYS A 1 217 ? -3.343 -24.500 -11.378 1.00 74.56 217 LYS A N 1
ATOM 1702 C CA . LYS A 1 217 ? -2.388 -24.177 -10.317 1.00 74.56 217 LYS A CA 1
ATOM 1703 C C . LYS A 1 217 ? -1.041 -24.837 -10.613 1.00 74.56 217 LYS A C 1
ATOM 1705 O O . LYS A 1 217 ? -0.996 -25.961 -11.105 1.00 74.56 217 LYS A O 1
ATOM 1710 N N . MET A 1 218 ? 0.059 -24.153 -10.295 1.00 71.19 218 MET A N 1
ATOM 1711 C CA . MET A 1 218 ? 1.440 -24.637 -10.482 1.00 71.19 218 MET A CA 1
ATOM 1712 C C . MET A 1 218 ? 1.849 -24.923 -11.936 1.00 71.19 218 MET A C 1
ATOM 1714 O O . MET A 1 218 ? 2.889 -25.528 -12.186 1.00 71.19 218 MET A O 1
ATOM 1718 N N . SER A 1 219 ? 1.058 -24.459 -12.898 1.00 75.62 219 SER A N 1
ATOM 1719 C CA . SER A 1 219 ? 1.351 -24.576 -14.322 1.00 75.62 219 SER A CA 1
ATOM 1720 C C . SER A 1 219 ? 2.618 -23.817 -14.728 1.00 75.62 219 SER A C 1
ATOM 1722 O O . SER A 1 219 ? 2.877 -22.726 -14.209 1.00 75.62 219 SER A O 1
ATOM 1724 N N . ASP A 1 220 ? 3.339 -24.331 -15.722 1.00 79.06 220 ASP A N 1
ATOM 1725 C CA . ASP A 1 220 ? 4.509 -23.652 -16.270 1.00 79.06 220 ASP A CA 1
ATOM 1726 C C . ASP A 1 220 ? 4.132 -22.453 -17.155 1.00 79.06 220 ASP A C 1
ATOM 1728 O O . ASP A 1 220 ? 3.353 -22.548 -18.111 1.00 79.06 220 ASP A O 1
ATOM 1732 N N . LEU A 1 221 ? 4.736 -21.307 -16.843 1.00 83.25 221 LEU A N 1
ATOM 1733 C CA . LEU A 1 221 ? 4.781 -20.142 -17.718 1.00 83.25 221 LEU A CA 1
ATOM 1734 C C . LEU A 1 221 ? 6.146 -20.130 -18.403 1.00 83.25 221 LEU A C 1
ATOM 1736 O O . LEU A 1 221 ? 7.166 -19.967 -17.731 1.00 83.25 221 LEU A O 1
ATOM 1740 N N . SER A 1 222 ? 6.174 -20.336 -19.718 1.00 87.12 222 SER A N 1
ATOM 1741 C CA . SER A 1 222 ? 7.415 -20.398 -20.487 1.00 87.12 222 SER A CA 1
ATOM 1742 C C . SER A 1 222 ? 7.298 -19.658 -21.812 1.00 87.12 222 SER A C 1
ATOM 1744 O O . SER A 1 222 ? 6.245 -19.661 -22.456 1.00 87.12 222 SER A O 1
ATOM 1746 N N . ILE A 1 223 ? 8.403 -19.026 -22.205 1.00 86.56 223 ILE A N 1
ATOM 1747 C CA . ILE A 1 223 ? 8.598 -18.438 -23.530 1.00 86.56 223 ILE A CA 1
ATOM 1748 C C . ILE A 1 223 ? 9.955 -18.895 -24.053 1.00 86.56 223 ILE A C 1
ATOM 1750 O O . ILE A 1 223 ? 10.986 -18.693 -23.407 1.00 86.56 223 ILE A O 1
ATOM 1754 N N . THR A 1 224 ? 9.958 -19.458 -25.249 1.00 88.06 224 THR A N 1
ATOM 1755 C CA . THR A 1 224 ? 11.155 -19.698 -26.048 1.00 88.06 224 THR A CA 1
ATOM 1756 C C . THR A 1 224 ? 11.204 -18.641 -27.140 1.00 88.06 224 THR A C 1
ATOM 1758 O O . THR A 1 224 ? 10.213 -18.402 -27.827 1.00 88.06 224 THR A O 1
ATOM 1761 N N . LEU A 1 225 ? 12.346 -17.966 -27.250 1.00 87.44 225 LEU A N 1
ATOM 1762 C CA . LEU A 1 225 ? 12.575 -16.884 -28.201 1.00 87.44 225 LEU A CA 1
ATOM 1763 C C . LEU A 1 225 ? 13.699 -17.301 -29.136 1.00 87.44 225 LEU A C 1
ATOM 1765 O O . LEU A 1 225 ? 14.803 -17.591 -28.669 1.00 87.44 225 LEU A O 1
ATOM 1769 N N . GLU A 1 226 ? 13.431 -17.272 -30.434 1.00 86.88 226 GLU A N 1
ATOM 1770 C CA . GLU A 1 226 ? 14.454 -17.378 -31.463 1.00 86.88 226 GLU A CA 1
ATOM 1771 C C . GLU A 1 226 ? 14.743 -15.981 -31.999 1.00 86.88 226 GLU A C 1
ATOM 1773 O O . GLU A 1 226 ? 13.856 -15.290 -32.501 1.00 86.88 226 GLU A O 1
ATOM 1778 N N . ALA A 1 227 ? 15.991 -15.538 -31.854 1.00 85.31 227 ALA A N 1
ATOM 1779 C CA . ALA A 1 227 ? 16.413 -14.210 -32.268 1.00 85.31 227 ALA A CA 1
ATOM 1780 C C . ALA A 1 227 ? 17.533 -14.300 -33.305 1.00 85.31 227 ALA A C 1
ATOM 1782 O O . ALA A 1 227 ? 18.510 -15.029 -33.128 1.00 85.31 227 ALA A O 1
ATOM 1783 N N . THR A 1 228 ? 17.410 -13.523 -34.375 1.00 83.94 228 THR A N 1
ATOM 1784 C CA . THR A 1 228 ? 18.415 -13.407 -35.436 1.00 83.94 228 THR A CA 1
ATOM 1785 C C . THR A 1 228 ? 19.100 -12.053 -35.365 1.00 83.94 228 THR A C 1
ATOM 1787 O O . THR A 1 228 ? 18.473 -11.049 -35.037 1.00 83.94 228 THR A O 1
ATOM 1790 N N . ALA A 1 229 ? 20.399 -12.001 -35.657 1.00 79.19 229 ALA A N 1
ATOM 1791 C CA . ALA A 1 229 ? 21.121 -10.736 -35.674 1.00 79.19 229 ALA A CA 1
ATOM 1792 C C . ALA A 1 229 ? 20.591 -9.840 -36.803 1.00 79.19 229 ALA A C 1
ATOM 1794 O O . ALA A 1 229 ? 20.470 -10.289 -37.945 1.00 79.19 229 ALA A O 1
ATOM 1795 N N . VAL A 1 230 ? 20.322 -8.568 -36.501 1.00 72.06 230 VAL A N 1
ATOM 1796 C CA . VAL A 1 230 ? 19.944 -7.582 -37.518 1.00 72.06 230 VAL A CA 1
ATOM 1797 C C . VAL A 1 230 ? 21.158 -7.369 -38.413 1.00 72.06 230 VAL A C 1
ATOM 1799 O O . VAL A 1 230 ? 22.159 -6.774 -38.003 1.00 72.06 230 VAL A O 1
ATOM 1802 N N . SER A 1 231 ? 21.110 -7.886 -39.641 1.00 60.88 231 SER A N 1
ATOM 1803 C CA . SER A 1 231 ? 22.204 -7.714 -40.590 1.00 60.88 231 SER A CA 1
ATOM 1804 C C . SER A 1 231 ? 22.340 -6.230 -40.924 1.00 60.88 231 SER A C 1
ATOM 1806 O O . SER A 1 231 ? 21.476 -5.654 -41.590 1.00 60.88 231 SER A O 1
ATOM 1808 N N . ALA A 1 232 ? 23.429 -5.602 -40.474 1.00 56.69 232 ALA A N 1
ATOM 1809 C CA . ALA A 1 232 ? 23.797 -4.274 -40.939 1.00 56.69 232 ALA A CA 1
ATOM 1810 C C . ALA A 1 232 ? 23.839 -4.307 -42.472 1.00 56.69 232 ALA A C 1
ATOM 1812 O O . ALA A 1 232 ? 24.491 -5.188 -43.033 1.00 56.69 232 ALA A O 1
ATOM 1813 N N . SER A 1 233 ? 23.106 -3.381 -43.112 1.00 54.53 233 SER A N 1
ATOM 1814 C CA . SER A 1 233 ? 22.987 -3.227 -44.571 1.00 54.53 233 SER A CA 1
ATOM 1815 C C . SER A 1 233 ? 24.223 -3.765 -45.287 1.00 54.53 233 SER A C 1
ATOM 1817 O O . SER A 1 233 ? 25.332 -3.266 -45.054 1.00 54.53 233 SER A O 1
ATOM 1819 N N . SER A 1 234 ? 24.023 -4.825 -46.081 1.00 57.34 234 SER A N 1
ATOM 1820 C CA . SER A 1 234 ? 25.117 -5.572 -46.693 1.00 57.34 234 SER A CA 1
ATOM 1821 C C . SER A 1 234 ? 26.066 -4.609 -47.400 1.00 57.34 234 SER A C 1
ATOM 1823 O O . SER A 1 234 ? 25.649 -3.634 -48.031 1.00 57.34 234 SER A O 1
ATOM 1825 N N . TRP A 1 235 ? 27.369 -4.849 -47.271 1.00 57.03 235 TRP A N 1
ATOM 1826 C CA . TRP A 1 235 ? 28.392 -3.949 -47.804 1.00 57.03 235 TRP A CA 1
ATOM 1827 C C . TRP A 1 235 ? 28.184 -3.658 -49.303 1.00 57.03 235 TRP A C 1
ATOM 1829 O O . TRP A 1 235 ? 28.374 -2.528 -49.745 1.00 57.03 235 TRP A O 1
ATOM 1839 N N . GLY A 1 236 ? 27.661 -4.634 -50.057 1.00 68.06 236 GLY A N 1
ATOM 1840 C CA . GLY A 1 236 ? 27.259 -4.468 -51.456 1.00 68.06 236 GLY A CA 1
ATOM 1841 C C . GLY A 1 236 ? 26.128 -3.457 -51.676 1.00 68.06 236 GLY A C 1
ATOM 1842 O O . GLY A 1 236 ? 26.181 -2.695 -52.636 1.00 68.06 236 GLY A O 1
ATOM 1843 N N . MET A 1 237 ? 25.146 -3.371 -50.775 1.00 68.19 237 MET A N 1
ATOM 1844 C CA . MET A 1 237 ? 24.056 -2.394 -50.871 1.00 68.19 237 MET A CA 1
ATOM 1845 C C . MET A 1 237 ? 24.517 -0.981 -50.495 1.00 68.19 237 MET A C 1
ATOM 1847 O O . MET A 1 237 ? 24.067 -0.012 -51.102 1.00 68.19 237 MET A O 1
ATOM 1851 N N . ARG A 1 238 ? 25.483 -0.860 -49.573 1.00 69.38 238 ARG A N 1
ATOM 1852 C CA . ARG A 1 238 ? 26.166 0.414 -49.278 1.00 69.38 238 ARG A CA 1
ATOM 1853 C C . ARG A 1 238 ? 27.002 0.908 -50.461 1.00 69.38 238 ARG A C 1
ATOM 1855 O O . ARG A 1 238 ? 27.006 2.099 -50.749 1.00 69.38 238 ARG A O 1
ATOM 1862 N N . PHE A 1 239 ? 27.682 0.012 -51.177 1.00 77.88 239 PHE A N 1
ATOM 1863 C CA . PHE A 1 239 ? 28.353 0.391 -52.421 1.00 77.88 239 PHE A CA 1
ATOM 1864 C C . PHE A 1 239 ? 27.360 0.739 -53.524 1.00 77.88 239 PHE A C 1
ATOM 1866 O O . PHE A 1 239 ? 27.575 1.719 -54.226 1.00 77.88 239 PHE A O 1
ATOM 1873 N N . ALA A 1 240 ? 26.257 -0.000 -53.656 1.00 79.12 240 ALA A N 1
ATOM 1874 C CA . ALA A 1 240 ? 25.232 0.298 -54.650 1.00 79.12 240 ALA A CA 1
ATOM 1875 C C . ALA A 1 240 ? 24.605 1.685 -54.436 1.00 79.12 240 ALA A C 1
ATOM 1877 O O . ALA A 1 240 ? 24.418 2.414 -55.408 1.00 79.12 240 ALA A O 1
ATOM 1878 N N . THR A 1 241 ? 24.340 2.097 -53.189 1.00 79.06 241 THR A N 1
ATOM 1879 C CA . THR A 1 241 ? 23.829 3.447 -52.899 1.00 79.06 241 THR A CA 1
ATOM 1880 C C . THR A 1 241 ? 24.863 4.534 -53.179 1.00 79.06 241 THR A C 1
ATOM 1882 O O . THR A 1 241 ? 24.512 5.559 -53.762 1.00 79.06 241 THR A O 1
ATOM 1885 N N . VAL A 1 242 ? 26.139 4.312 -52.848 1.00 83.44 242 VAL A N 1
ATOM 1886 C CA . VAL A 1 242 ? 27.222 5.251 -53.194 1.00 83.44 242 VAL A CA 1
ATOM 1887 C C . VAL A 1 242 ? 27.399 5.360 -54.711 1.00 83.44 242 VAL A C 1
ATOM 1889 O O . VAL A 1 242 ? 27.506 6.466 -55.231 1.00 83.44 242 VAL A O 1
ATOM 1892 N N . ILE A 1 243 ? 27.372 4.240 -55.437 1.00 83.25 243 ILE A N 1
ATOM 1893 C CA . ILE A 1 243 ? 27.475 4.214 -56.902 1.00 83.25 243 ILE A CA 1
ATOM 1894 C C . ILE A 1 243 ? 26.273 4.921 -57.534 1.00 83.25 243 ILE A C 1
ATOM 1896 O O . ILE A 1 243 ? 26.456 5.736 -58.434 1.00 83.25 243 ILE A O 1
ATOM 1900 N N . ALA A 1 244 ? 25.055 4.674 -57.048 1.00 82.31 244 ALA A N 1
ATOM 1901 C CA . ALA A 1 244 ? 23.858 5.351 -57.538 1.00 82.31 244 ALA A CA 1
ATOM 1902 C C . ALA A 1 244 ? 23.932 6.872 -57.318 1.00 82.31 244 ALA A C 1
ATOM 1904 O O . ALA A 1 244 ? 23.662 7.636 -58.244 1.00 82.31 244 ALA A O 1
ATOM 1905 N N . LEU A 1 245 ? 24.369 7.323 -56.136 1.00 84.31 245 LEU A N 1
ATOM 1906 C CA . LEU A 1 245 ? 24.597 8.747 -55.863 1.00 84.31 245 LEU A CA 1
ATOM 1907 C C . LEU A 1 245 ? 25.690 9.340 -56.759 1.00 84.31 245 LEU A C 1
ATOM 1909 O O . LEU A 1 245 ? 25.545 10.463 -57.240 1.00 84.31 245 LEU A O 1
ATOM 1913 N N . PHE A 1 246 ? 26.753 8.582 -57.034 1.00 84.75 246 PHE A N 1
ATOM 1914 C CA . PHE A 1 246 ? 27.823 9.009 -57.932 1.00 84.75 246 PHE A CA 1
ATOM 1915 C C . PHE A 1 246 ? 27.331 9.158 -59.378 1.00 84.75 246 PHE A C 1
ATOM 1917 O O . PHE A 1 246 ? 27.654 10.145 -60.032 1.00 84.75 246 PHE A O 1
ATOM 1924 N N . ILE A 1 247 ? 26.495 8.236 -59.864 1.00 83.94 247 ILE A N 1
ATOM 1925 C CA . ILE A 1 247 ? 25.886 8.309 -61.201 1.00 83.94 247 ILE A CA 1
ATOM 1926 C C . ILE A 1 247 ? 24.957 9.523 -61.314 1.00 83.94 247 ILE A C 1
ATOM 1928 O O . ILE A 1 247 ? 25.004 10.229 -62.319 1.00 83.94 247 ILE A O 1
ATOM 1932 N N . VAL A 1 248 ? 24.154 9.812 -60.286 1.00 83.94 248 VAL A N 1
ATOM 1933 C CA . VAL A 1 248 ? 23.286 11.003 -60.264 1.00 83.94 248 VAL A CA 1
ATOM 1934 C C . VAL A 1 248 ? 24.113 12.291 -60.273 1.00 83.94 248 VAL A C 1
ATOM 1936 O O . VAL A 1 248 ? 23.796 13.214 -61.022 1.00 83.94 248 VAL A O 1
ATOM 1939 N N . ALA A 1 249 ? 25.202 12.346 -59.502 1.00 82.19 249 ALA A N 1
ATOM 1940 C CA . ALA A 1 249 ? 26.111 13.489 -59.508 1.00 82.19 249 ALA A CA 1
ATOM 1941 C C . ALA A 1 249 ? 26.791 13.675 -60.876 1.00 82.19 249 ALA A C 1
ATOM 1943 O O . ALA A 1 249 ? 26.885 14.800 -61.365 1.00 82.19 249 ALA A O 1
ATOM 1944 N N . LEU 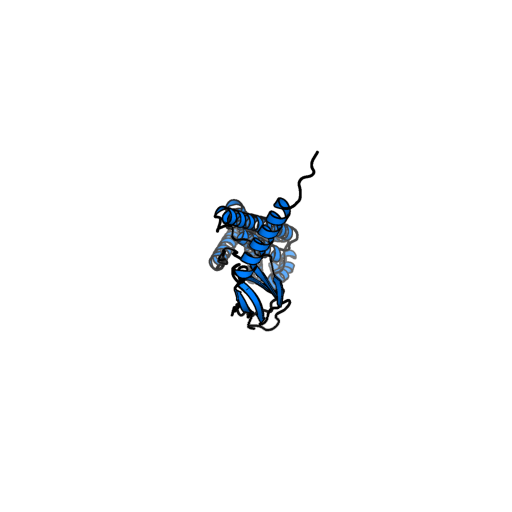A 1 250 ? 27.209 12.582 -61.524 1.00 80.69 250 LEU A N 1
ATOM 1945 C CA . LEU A 1 250 ? 27.818 12.618 -62.855 1.00 80.69 250 LEU A CA 1
ATOM 1946 C C . LEU A 1 250 ? 26.812 13.047 -63.934 1.00 80.69 250 LEU A C 1
ATOM 1948 O O . LEU A 1 250 ? 27.142 13.821 -64.827 1.00 80.69 250 LEU A O 1
ATOM 1952 N N . ALA A 1 251 ? 25.562 12.593 -63.840 1.00 78.62 251 ALA A N 1
ATOM 1953 C CA . ALA A 1 251 ? 24.497 13.040 -64.730 1.00 78.62 251 ALA A CA 1
ATOM 1954 C C . ALA A 1 251 ? 24.260 14.553 -64.589 1.00 78.62 251 ALA A C 1
ATOM 1956 O O . ALA A 1 251 ? 24.120 15.247 -65.593 1.00 78.62 251 ALA A O 1
ATOM 1957 N N . PHE A 1 252 ? 24.308 15.083 -63.362 1.00 75.94 252 PHE A N 1
ATOM 1958 C CA . PHE A 1 252 ? 24.182 16.518 -63.092 1.00 75.94 252 PHE A CA 1
ATOM 1959 C C . PHE A 1 252 ? 25.341 17.363 -63.641 1.00 75.94 252 PHE A C 1
ATOM 1961 O O . PHE A 1 252 ? 25.122 18.521 -63.993 1.00 75.94 252 PHE A O 1
ATOM 1968 N N . THR A 1 253 ? 26.560 16.821 -63.746 1.00 75.69 253 THR A N 1
ATOM 1969 C CA . THR A 1 253 ? 27.695 17.539 -64.359 1.00 75.69 253 THR A CA 1
ATOM 1970 C C . THR A 1 253 ? 27.700 17.466 -65.887 1.00 75.69 253 THR A C 1
ATOM 1972 O O . THR A 1 253 ? 28.284 18.337 -66.530 1.00 75.69 253 THR A O 1
ATOM 1975 N N . LEU A 1 254 ? 27.037 16.460 -66.466 1.00 67.25 254 LEU A N 1
ATOM 1976 C CA . LEU A 1 254 ? 26.896 16.254 -67.912 1.00 67.25 254 LEU A CA 1
ATOM 1977 C C . LEU A 1 254 ? 25.649 16.920 -68.513 1.00 67.25 254 LEU A C 1
ATOM 1979 O O . LEU A 1 254 ? 25.522 16.965 -69.738 1.00 67.25 254 LEU A O 1
ATOM 1983 N N . LEU A 1 255 ? 24.747 17.468 -67.690 1.00 66.69 255 LEU A N 1
ATOM 1984 C CA . LEU A 1 255 ? 23.643 18.293 -68.176 1.00 66.69 255 LEU A CA 1
ATOM 1985 C C . LEU A 1 255 ? 24.208 19.593 -68.785 1.00 66.69 255 LEU A C 1
ATOM 1987 O O . LEU A 1 255 ? 24.870 20.364 -68.082 1.00 66.69 255 LEU A O 1
ATOM 1991 N N . PRO A 1 256 ? 23.977 19.861 -70.085 1.00 65.06 256 PRO A N 1
ATOM 1992 C CA . PRO A 1 256 ? 24.480 21.065 -70.726 1.00 65.06 256 PRO A CA 1
ATOM 1993 C C . PRO A 1 256 ? 23.850 22.286 -70.056 1.00 65.06 256 PRO A C 1
ATOM 1995 O O . PRO A 1 256 ? 22.629 22.436 -70.033 1.00 65.06 256 PRO A O 1
ATOM 1998 N N . ARG A 1 257 ? 24.693 23.161 -69.496 1.00 64.25 257 ARG A N 1
ATOM 1999 C CA . ARG A 1 257 ? 24.240 24.452 -68.972 1.00 64.25 257 ARG A CA 1
ATOM 2000 C C . ARG A 1 257 ? 23.576 25.233 -70.113 1.00 64.25 257 ARG A C 1
ATOM 2002 O O . ARG A 1 257 ? 24.201 25.344 -71.174 1.00 64.25 257 ARG A O 1
ATOM 2009 N N . PRO A 1 258 ? 22.351 25.754 -69.930 1.00 59.00 258 PRO A N 1
ATOM 2010 C CA . PRO A 1 258 ? 21.742 26.622 -70.926 1.00 59.00 258 PRO A CA 1
ATOM 2011 C C . PRO A 1 258 ? 22.663 27.829 -71.132 1.00 59.00 258 PRO A C 1
ATOM 2013 O O . PRO A 1 258 ? 23.125 28.441 -70.170 1.00 59.00 258 PRO A O 1
ATOM 2016 N N . ARG A 1 259 ? 23.016 28.087 -72.394 1.00 57.19 259 ARG A N 1
ATOM 2017 C CA . ARG A 1 259 ? 23.720 29.303 -72.798 1.00 57.19 259 ARG A CA 1
ATOM 2018 C C . ARG A 1 259 ? 22.676 30.415 -72.859 1.00 57.19 259 ARG A C 1
ATOM 2020 O O . ARG A 1 259 ? 21.786 30.318 -73.701 1.00 57.19 259 ARG A O 1
ATOM 2027 N N . ASP A 1 260 ? 22.790 31.392 -71.965 1.00 54.91 260 ASP A N 1
ATOM 2028 C CA . ASP A 1 260 ? 22.210 32.727 -72.162 1.00 54.91 260 ASP A CA 1
ATOM 2029 C C . ASP A 1 260 ? 22.987 33.478 -73.257 1.00 54.91 260 ASP A C 1
ATOM 2031 O O . ASP A 1 260 ? 24.231 33.296 -73.330 1.00 54.91 260 ASP A O 1
#

Mean predicted aligned error: 16.12 Å

Radius of gyration: 32.37 Å; Cα contacts (8 Å, |Δi|>4): 287; chains: 1; bounding box: 58×57×108 Å